Protein AF-0000000071463853 (afdb_homodimer)

Solvent-accessible surface area (backbone atoms only — not comparable to full-atom values): 12510 Å² total; per-residue (Å²): 136,81,75,76,77,74,75,68,78,66,77,76,64,76,62,76,65,89,54,76,36,68,74,88,58,54,56,85,47,41,75,80,41,57,72,52,32,52,34,19,71,77,36,45,71,58,45,46,24,49,43,26,44,75,71,73,40,56,54,60,32,48,75,40,93,30,24,50,49,16,52,53,36,22,50,30,36,56,60,34,32,72,82,46,65,60,57,53,49,48,40,48,72,77,35,43,45,35,39,51,28,33,52,42,50,47,51,62,72,70,106,134,81,74,75,76,75,75,69,80,68,77,78,66,77,62,76,65,89,51,77,36,68,75,89,56,53,55,86,47,40,77,81,40,57,71,52,33,50,34,19,72,78,35,44,71,59,45,44,24,50,42,26,44,76,72,71,41,57,55,61,34,47,75,39,94,32,24,51,50,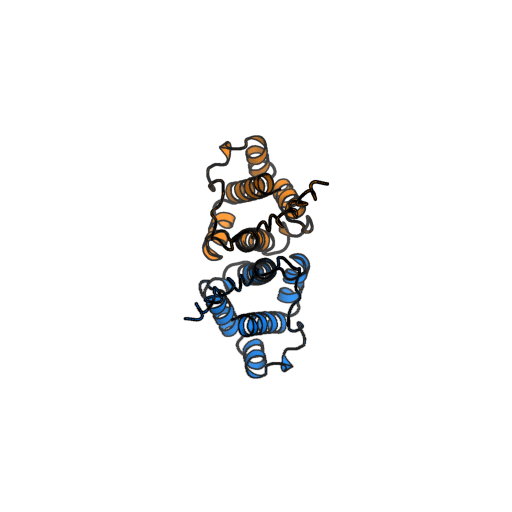17,50,53,35,21,50,30,35,56,60,33,33,69,83,48,65,59,56,53,47,48,39,48,72,77,35,43,43,34,40,50,28,34,50,42,50,48,51,62,73,71,105

Foldseek 3Di:
DPPPPPPPPPPPVVPLPLDADAQPDDLPVLVVDVVLLVCLVPPVLVLQLVLQVLLPHHSCQCVPVCSSLCSLVVVCVVSNYDDDSVVSVCSCVVPVSSSSSSSSVSSVVVD/DPPPPPPPPPPPPVPVPLDADAQPDDLPVLVVDVVLLVCLVPPVLVLQLVLQVLLPHHSCQCVPVCSSLCSLVVVCVVSNYDDDSVVSVCSCVVPVSSSSSSSSVSSVVVD

InterPro domains:
  IPR006461 PLAC8 motif-containing protein [PF04749] (23-106)
  IPR006461 PLAC8 motif-containing protein [PTHR15907] (19-110)
  IPR006461 PLAC8 motif-containing protein [TIGR01571] (22-108)

Structure (mmCIF, N/CA/C/O backbone):
data_AF-0000000071463853-model_v1
#
loop_
_entity.id
_entity.type
_entity.pdbx_description
1 polymer Cornifelin
#
loop_
_atom_site.group_PDB
_atom_site.id
_atom_site.type_symbol
_atom_site.label_atom_id
_atom_site.label_alt_id
_atom_site.label_comp_id
_atom_site.label_asym_id
_atom_site.label_entity_id
_atom_site.label_seq_id
_atom_site.pdbx_PDB_ins_code
_atom_site.Cartn_x
_atom_site.Cartn_y
_atom_site.Cartn_z
_atom_site.occupancy
_atom_site.B_iso_or_equiv
_atom_site.auth_seq_id
_atom_site.auth_comp_id
_atom_site.auth_asym_id
_atom_site.auth_atom_id
_atom_site.pdbx_PDB_model_num
ATOM 1 N N . MET A 1 1 ? 46.719 35.219 17.594 1 30.08 1 MET A N 1
ATOM 2 C CA . MET A 1 1 ? 45.969 34.031 18.047 1 30.08 1 MET A CA 1
ATOM 3 C C . MET A 1 1 ? 44.656 33.906 17.266 1 30.08 1 MET A C 1
ATOM 5 O O . MET A 1 1 ? 43.75 34.719 17.406 1 30.08 1 MET A O 1
ATOM 9 N N . SER A 1 2 ? 44.75 33.469 15.969 1 34.88 2 SER A N 1
ATOM 10 C CA . SER A 1 2 ? 43.781 33.312 14.883 1 34.88 2 SER A CA 1
ATOM 11 C C . SER A 1 2 ? 42.656 32.344 15.281 1 34.88 2 SER A C 1
ATOM 13 O O . SER A 1 2 ? 42.906 31.203 15.656 1 34.88 2 SER A O 1
ATOM 15 N N . TYR A 1 3 ? 41.625 32.812 15.992 1 36.19 3 TYR A N 1
ATOM 16 C CA . TYR A 1 3 ? 40.469 32.031 16.469 1 36.19 3 TYR A CA 1
ATOM 17 C C . TYR A 1 3 ? 39.844 31.25 15.336 1 36.19 3 TYR A C 1
ATOM 19 O O . TYR A 1 3 ? 39.438 31.828 14.312 1 36.19 3 TYR A O 1
ATOM 27 N N . PRO A 1 4 ? 40.344 30.016 15.023 1 38.56 4 PRO A N 1
ATOM 28 C CA . PRO A 1 4 ? 39.75 29.25 13.93 1 38.56 4 PRO A CA 1
ATOM 29 C C . PRO A 1 4 ? 38.219 29.156 14.008 1 38.56 4 PRO A C 1
ATOM 31 O O . PRO A 1 4 ? 37.656 29.031 15.094 1 38.56 4 PRO A O 1
ATOM 34 N N . VAL A 1 5 ? 37.531 30 13.25 1 40.12 5 VAL A N 1
ATOM 35 C CA . VAL A 1 5 ? 36.094 29.922 13.016 1 40.12 5 VAL A CA 1
ATOM 36 C C . VAL A 1 5 ? 35.688 28.469 12.773 1 40.12 5 VAL A C 1
ATOM 38 O O . VAL A 1 5 ? 36.219 27.812 11.875 1 40.12 5 VAL A O 1
ATOM 41 N N . THR A 1 6 ? 35.531 27.625 13.844 1 37.88 6 THR A N 1
ATOM 42 C CA . THR A 1 6 ? 35 26.281 13.789 1 37.88 6 THR A CA 1
ATOM 43 C C . THR A 1 6 ? 33.812 26.219 12.828 1 37.88 6 THR A C 1
ATOM 45 O O . THR A 1 6 ? 32.906 27.031 12.906 1 37.88 6 THR A O 1
ATOM 48 N N . SER A 1 7 ? 34.125 25.984 11.508 1 36.38 7 SER A N 1
ATOM 49 C CA . SER A 1 7 ? 33.125 25.672 10.484 1 36.38 7 SER A CA 1
ATOM 50 C C . SER A 1 7 ? 32.062 24.734 11.023 1 36.38 7 SER A C 1
ATOM 52 O O . SER A 1 7 ? 32.375 23.656 11.547 1 36.38 7 SER A O 1
ATOM 54 N N . GLN A 1 8 ? 31.109 25.266 11.812 1 33.44 8 GLN A N 1
ATOM 55 C CA . GLN A 1 8 ? 29.969 24.484 12.281 1 33.44 8 GLN A CA 1
ATOM 56 C C . GLN A 1 8 ? 29.5 23.516 11.211 1 33.44 8 GLN A C 1
ATOM 58 O O . GLN A 1 8 ? 29.375 23.875 10.039 1 33.44 8 GLN A O 1
ATOM 63 N N . PRO A 1 9 ? 29.859 22.172 11.367 1 38.16 9 PRO A N 1
ATOM 64 C CA . PRO A 1 9 ? 29.312 21.188 10.422 1 38.16 9 PRO A CA 1
ATOM 65 C C . PRO A 1 9 ? 27.906 21.516 9.977 1 38.16 9 PRO A C 1
ATOM 67 O O . PRO A 1 9 ? 27.078 21.938 10.781 1 38.16 9 PRO A O 1
ATOM 70 N N . GLN A 1 10 ? 27.719 22.219 8.852 1 34.28 10 GLN A N 1
ATOM 71 C CA . GLN A 1 10 ? 26.453 22.375 8.141 1 34.28 10 GLN A CA 1
ATOM 72 C C . GLN A 1 10 ? 25.562 21.141 8.297 1 34.28 10 GLN A C 1
ATOM 74 O O . GLN A 1 10 ? 26.031 20.016 8.109 1 34.28 10 GLN A O 1
ATOM 79 N N . CYS A 1 11 ? 24.672 21.219 9.289 1 34.22 11 CYS A N 1
ATOM 80 C CA . CYS A 1 11 ? 23.594 20.234 9.266 1 34.22 11 CYS A CA 1
ATOM 81 C C . CYS A 1 11 ? 23.312 19.766 7.84 1 34.22 11 CYS A C 1
ATOM 83 O O . CYS A 1 11 ? 22.797 20.531 7.027 1 34.22 11 CYS A O 1
ATOM 85 N N . ALA A 1 12 ? 24.266 19.219 7.133 1 34.78 12 ALA A N 1
ATOM 86 C CA . ALA A 1 12 ? 23.953 18.5 5.898 1 34.78 12 ALA A CA 1
ATOM 87 C C . ALA A 1 12 ? 22.578 17.828 5.977 1 34.78 12 ALA A C 1
ATOM 89 O O . ALA A 1 12 ? 22.438 16.766 6.586 1 34.78 12 ALA A O 1
ATOM 90 N N . SER A 1 13 ? 21.469 18.547 6.465 1 33.22 13 SER A N 1
ATOM 91 C CA . SER A 1 13 ? 20.062 18.156 6.461 1 33.22 13 SER A CA 1
ATOM 92 C C . SER A 1 13 ? 19.688 17.453 5.164 1 33.22 13 SER A C 1
ATOM 94 O O . SER A 1 13 ? 19.766 18.031 4.086 1 33.22 13 SER A O 1
ATOM 96 N N . THR A 1 14 ? 20.266 16.312 4.828 1 35.06 14 THR A N 1
ATOM 97 C CA . THR A 1 14 ? 19.609 15.594 3.744 1 35.06 14 THR A CA 1
ATOM 98 C C . THR A 1 14 ? 18.109 15.914 3.721 1 35.06 14 THR A C 1
ATOM 100 O O . THR A 1 14 ? 17.359 15.43 4.559 1 35.06 14 THR A O 1
ATOM 103 N N . CYS A 1 15 ? 17.75 17.078 3.795 1 33.53 15 CYS A N 1
ATOM 104 C CA . CYS A 1 15 ? 16.406 17.469 3.367 1 33.53 15 CYS A CA 1
ATOM 105 C C . CYS A 1 15 ? 15.914 16.578 2.232 1 33.53 15 CYS A C 1
ATOM 107 O O . CYS A 1 15 ? 16.406 16.672 1.107 1 33.53 15 CYS A O 1
ATOM 109 N N . TYR A 1 16 ? 15.773 15.195 2.449 1 37.5 16 TYR A N 1
ATOM 110 C CA . TYR A 1 16 ? 15.055 14.531 1.367 1 37.5 16 TYR A CA 1
ATOM 111 C C . TYR A 1 16 ? 14.062 15.484 0.709 1 37.5 16 TYR A C 1
ATOM 113 O O . TYR A 1 16 ? 13.156 15.992 1.367 1 37.5 16 TYR A O 1
ATOM 121 N N . GLN A 1 17 ? 14.406 16.531 0.079 1 39.84 17 GLN A N 1
ATOM 122 C CA . GLN A 1 17 ? 13.57 17.312 -0.837 1 39.84 17 GLN A CA 1
ATOM 123 C C . GLN A 1 17 ? 12.398 16.469 -1.353 1 39.84 17 GLN A C 1
ATOM 125 O O . GLN A 1 17 ? 12.562 15.289 -1.661 1 39.84 17 GLN A O 1
ATOM 130 N N . THR A 1 18 ? 11.109 16.672 -0.795 1 50.31 18 THR A N 1
ATOM 131 C CA . THR A 1 18 ? 9.82 16.125 -1.208 1 50.31 18 THR A CA 1
ATOM 132 C C . THR A 1 18 ? 9.758 15.984 -2.727 1 50.31 18 THR A C 1
ATOM 134 O O . THR A 1 18 ? 8.953 16.641 -3.385 1 50.31 18 THR A O 1
ATOM 137 N N . GLN A 1 19 ? 10.891 16.078 -3.459 1 61.41 19 GLN A N 1
ATOM 138 C CA . GLN A 1 19 ? 10.734 16.031 -4.91 1 61.41 19 GLN A CA 1
ATOM 139 C C . GLN A 1 19 ? 10.273 14.656 -5.371 1 61.41 19 GLN A C 1
ATOM 141 O O . GLN A 1 19 ? 10.641 13.641 -4.77 1 61.41 19 GLN A O 1
ATOM 146 N N . LEU A 1 20 ? 9.195 14.672 -6.16 1 77.88 20 LEU A N 1
ATOM 147 C CA . LEU A 1 20 ? 8.766 13.492 -6.891 1 77.88 20 LEU A CA 1
ATOM 148 C C . LEU A 1 20 ? 9.945 12.805 -7.574 1 77.88 20 LEU A C 1
ATOM 150 O O . LEU A 1 20 ? 10.82 13.477 -8.133 1 77.88 20 LEU A O 1
ATOM 154 N N . SER A 1 21 ? 10.203 11.602 -7.238 1 89.25 21 SER A N 1
ATOM 155 C CA . SER A 1 21 ? 11.25 10.789 -7.852 1 89.25 21 SER A CA 1
ATOM 156 C C . SER A 1 21 ? 10.656 9.68 -8.711 1 89.25 21 SER A C 1
ATOM 158 O O . SER A 1 21 ? 9.438 9.586 -8.859 1 89.25 21 SER A O 1
ATOM 160 N N . ASP A 1 22 ? 11.602 8.992 -9.5 1 91.19 22 ASP A N 1
ATOM 161 C CA . ASP A 1 22 ? 11.219 7.828 -10.297 1 91.19 22 ASP A CA 1
ATOM 162 C C . ASP A 1 22 ? 11.984 6.586 -9.844 1 91.19 22 ASP A C 1
ATOM 164 O O . ASP A 1 22 ? 12.945 6.684 -9.07 1 91.19 22 ASP A O 1
ATOM 168 N N . TRP A 1 23 ? 11.438 5.484 -10.281 1 92.56 23 TRP A N 1
ATOM 169 C CA . TRP A 1 23 ? 12.203 4.262 -10.062 1 92.56 23 TRP A CA 1
ATOM 170 C C . TRP A 1 23 ? 13.602 4.387 -10.664 1 92.56 23 TRP A C 1
ATOM 172 O O . TRP A 1 23 ? 13.773 4.934 -11.75 1 92.56 23 TRP A O 1
ATOM 182 N N . HIS A 1 24 ? 14.648 3.91 -10.031 1 89.62 24 HIS A N 1
ATOM 183 C CA . HIS A 1 24 ? 16 3.951 -10.555 1 89.62 24 HIS A CA 1
ATOM 184 C C . HIS A 1 24 ? 16.156 3.031 -11.766 1 89.62 24 HIS A C 1
ATOM 186 O O . HIS A 1 24 ? 16.922 3.326 -12.68 1 89.62 24 HIS A O 1
ATOM 192 N N . THR A 1 25 ? 15.469 1.949 -11.672 1 88.5 25 THR A N 1
ATOM 193 C CA . THR A 1 25 ? 15.477 1.002 -12.781 1 88.5 25 THR A CA 1
ATOM 194 C C . THR A 1 25 ? 14.047 0.681 -13.227 1 88.5 25 THR A C 1
ATOM 196 O O . THR A 1 25 ? 13.125 0.66 -12.406 1 88.5 25 THR A O 1
ATOM 199 N N . GLY A 1 26 ? 13.977 0.436 -14.5 1 88.88 26 GLY A N 1
ATOM 200 C CA . GLY A 1 26 ? 12.656 0.106 -15.023 1 88.88 26 GLY A CA 1
ATOM 201 C C . GLY A 1 26 ? 12.227 -1.313 -14.703 1 88.88 26 GLY A C 1
ATOM 202 O O . GLY A 1 26 ? 12.992 -2.084 -14.125 1 88.88 26 GLY A O 1
ATOM 203 N N . LEU A 1 27 ? 10.977 -1.64 -15.023 1 86.56 27 LEU A N 1
ATOM 204 C CA . LEU A 1 27 ? 10.398 -2.955 -14.773 1 86.56 27 LEU A CA 1
ATOM 205 C C . LEU A 1 27 ? 11.125 -4.031 -15.578 1 86.56 27 LEU A C 1
ATOM 207 O O . LEU A 1 27 ? 11.344 -5.141 -15.086 1 86.56 27 LEU A O 1
ATOM 211 N N . THR A 1 28 ? 11.57 -3.65 -16.828 1 84.75 28 THR A N 1
ATOM 212 C CA . THR A 1 28 ? 12.148 -4.652 -17.719 1 84.75 28 THR A CA 1
ATOM 213 C C . THR A 1 28 ? 13.672 -4.582 -17.688 1 84.75 28 THR A C 1
ATOM 215 O O . THR A 1 28 ? 14.336 -5.191 -18.531 1 84.75 28 THR A O 1
ATOM 218 N N . ASP A 1 29 ? 14.219 -3.854 -16.797 1 87.19 29 ASP A N 1
ATOM 219 C CA . ASP A 1 29 ? 15.664 -3.742 -16.688 1 87.19 29 ASP A CA 1
ATOM 220 C C . ASP A 1 29 ? 16.219 -4.801 -15.727 1 87.19 29 ASP A C 1
ATOM 222 O O . ASP A 1 29 ? 17.141 -4.523 -14.953 1 87.19 29 ASP A O 1
ATOM 226 N N . CYS A 1 30 ? 15.656 -5.977 -15.641 1 76.5 30 CYS A N 1
ATOM 227 C CA . CYS A 1 30 ? 16.031 -7.031 -14.711 1 76.5 30 CYS A CA 1
ATOM 228 C C . CYS A 1 30 ? 17.484 -7.441 -14.914 1 76.5 30 CYS A C 1
ATOM 230 O O . CYS A 1 30 ? 18.141 -7.922 -13.977 1 76.5 30 CYS A O 1
ATOM 232 N N . CYS A 1 31 ? 17.938 -7.176 -16.078 1 77.81 31 CYS A N 1
ATOM 233 C CA . CYS A 1 31 ? 19.297 -7.625 -16.406 1 77.81 31 CYS A CA 1
ATOM 234 C C . CYS A 1 31 ? 20.344 -6.68 -15.828 1 77.81 31 CYS A C 1
ATOM 236 O O . CYS A 1 31 ? 21.531 -6.957 -15.898 1 77.81 31 CYS A O 1
ATOM 238 N N . ASN A 1 32 ? 19.891 -5.602 -15.234 1 85 32 ASN A N 1
ATOM 239 C CA . ASN A 1 32 ? 20.828 -4.68 -14.609 1 85 32 ASN A CA 1
ATOM 240 C C . ASN A 1 32 ? 21.438 -5.273 -13.344 1 85 32 ASN A C 1
ATOM 242 O O . ASN A 1 32 ? 22.484 -4.805 -12.867 1 85 32 ASN A O 1
ATOM 246 N N . ASP A 1 33 ? 20.828 -6.297 -12.789 1 91.19 33 ASP A N 1
ATOM 247 C CA . ASP A 1 33 ? 21.297 -7.066 -11.641 1 91.19 33 ASP A CA 1
ATOM 248 C C . ASP A 1 33 ? 20.984 -8.555 -11.805 1 91.19 33 ASP A C 1
ATOM 250 O O . ASP A 1 33 ? 19.859 -8.992 -11.5 1 91.19 33 ASP A O 1
ATOM 254 N N . MET A 1 34 ? 21.953 -9.305 -12.148 1 91.31 34 MET A N 1
ATOM 255 C CA . MET A 1 34 ? 21.719 -10.688 -12.57 1 91.31 34 MET A CA 1
ATOM 256 C C . MET A 1 34 ? 21.328 -11.555 -11.375 1 91.31 34 MET A C 1
ATOM 258 O O . MET A 1 34 ? 20.375 -12.336 -11.461 1 91.31 34 MET A O 1
ATOM 262 N N . PRO A 1 35 ? 22 -11.469 -10.297 1 93.94 35 PRO A N 1
ATOM 263 C CA . PRO A 1 35 ? 21.594 -12.305 -9.164 1 93.94 35 PRO A CA 1
ATOM 264 C C . PRO A 1 35 ? 20.141 -12.062 -8.742 1 93.94 35 PRO A C 1
ATOM 266 O O . PRO A 1 35 ? 19.406 -13.016 -8.469 1 93.94 35 PRO A O 1
ATOM 269 N N . ILE A 1 36 ? 19.734 -10.773 -8.719 1 94.12 36 ILE A N 1
ATOM 270 C CA . ILE A 1 36 ? 18.359 -10.445 -8.336 1 94.12 36 ILE A CA 1
ATOM 271 C C . ILE A 1 36 ? 17.391 -10.992 -9.383 1 94.12 36 ILE A C 1
ATOM 273 O O . ILE A 1 36 ? 16.328 -11.492 -9.039 1 94.12 36 ILE A O 1
ATOM 277 N N . CYS A 1 37 ? 17.781 -10.852 -10.625 1 92.94 37 CYS A N 1
ATOM 278 C CA . CYS A 1 37 ? 16.922 -11.336 -11.703 1 92.94 37 CYS A CA 1
ATOM 279 C C . CYS A 1 37 ? 16.719 -12.844 -11.602 1 92.94 37 CYS A C 1
ATOM 281 O O . CYS A 1 37 ? 15.602 -13.336 -11.789 1 92.94 37 CYS A O 1
ATOM 283 N N . LEU A 1 38 ? 17.766 -13.562 -11.367 1 93.25 38 LEU A N 1
ATOM 284 C CA . LEU A 1 38 ? 17.672 -15.016 -11.227 1 93.25 38 LEU A CA 1
ATOM 285 C C . LEU A 1 38 ? 16.812 -15.391 -10.031 1 93.25 38 LEU A C 1
ATOM 287 O O . LEU A 1 38 ? 16 -16.312 -10.117 1 93.25 38 LEU A O 1
ATOM 291 N N . CYS A 1 39 ? 16.969 -14.656 -8.992 1 93.94 39 CYS A N 1
ATOM 292 C CA . CYS A 1 39 ? 16.172 -14.922 -7.812 1 93.94 39 CYS A CA 1
ATOM 293 C C . CYS A 1 39 ? 14.695 -14.625 -8.078 1 93.94 39 CYS A C 1
ATOM 295 O O . CYS A 1 39 ? 13.812 -15.375 -7.656 1 93.94 39 CYS A O 1
ATOM 297 N N . GLY A 1 40 ? 14.469 -13.547 -8.734 1 93.56 40 GLY A N 1
ATOM 298 C CA . GLY A 1 40 ? 13.102 -13.164 -9.047 1 93.56 40 GLY A CA 1
ATOM 299 C C . GLY A 1 40 ? 12.406 -14.156 -9.969 1 93.56 40 GLY A C 1
ATOM 300 O O . GLY A 1 40 ? 11.203 -14.383 -9.836 1 93.56 40 GLY A O 1
ATOM 301 N N . THR A 1 41 ? 13.141 -14.82 -10.852 1 92.94 41 THR A N 1
ATOM 302 C CA . THR A 1 41 ? 12.555 -15.727 -11.828 1 92.94 41 THR A CA 1
ATOM 303 C C . THR A 1 41 ? 12.406 -17.125 -11.234 1 92.94 41 THR A C 1
ATOM 305 O O . THR A 1 41 ? 11.383 -17.781 -11.43 1 92.94 41 THR A O 1
ATOM 308 N N . PHE A 1 42 ? 13.32 -17.609 -10.445 1 95.12 42 PHE A N 1
ATOM 309 C CA . PHE A 1 42 ? 13.336 -19 -10.016 1 95.12 42 PHE A CA 1
ATOM 310 C C . PHE A 1 42 ? 12.883 -19.125 -8.57 1 95.12 42 PHE A C 1
ATOM 312 O O . PHE A 1 42 ? 12.469 -20.203 -8.141 1 95.12 42 PHE A O 1
ATOM 319 N N . ALA A 1 43 ? 13 -18.047 -7.785 1 96.12 43 ALA A N 1
ATOM 320 C CA . ALA A 1 43 ? 12.625 -18.078 -6.375 1 96.12 43 ALA A CA 1
ATOM 321 C C . ALA A 1 43 ? 11.891 -16.797 -5.973 1 96.12 43 ALA A C 1
ATOM 323 O O . ALA A 1 43 ? 12.281 -16.125 -5.023 1 96.12 43 ALA A O 1
ATOM 324 N N . PRO A 1 44 ? 10.805 -16.562 -6.605 1 94.69 44 PRO A N 1
ATOM 325 C CA . PRO A 1 44 ? 10.086 -15.32 -6.316 1 94.69 44 PRO A CA 1
ATOM 326 C C . PRO A 1 44 ? 9.578 -15.25 -4.879 1 94.69 44 PRO A C 1
ATOM 328 O O . PRO A 1 44 ? 9.469 -14.164 -4.312 1 94.69 44 PRO A O 1
ATOM 331 N N . LEU A 1 45 ? 9.305 -16.375 -4.266 1 95.12 45 LEU A N 1
ATOM 332 C CA . LEU A 1 45 ? 8.836 -16.406 -2.887 1 95.12 45 LEU A CA 1
ATOM 333 C C . LEU A 1 45 ? 9.922 -15.938 -1.931 1 95.12 45 LEU A C 1
ATOM 335 O O . LEU A 1 45 ? 9.656 -15.188 -0.987 1 95.12 45 LEU A O 1
ATOM 339 N N . CYS A 1 46 ? 11.07 -16.297 -2.215 1 95.94 46 CYS A N 1
ATOM 340 C CA . CYS A 1 46 ? 12.203 -15.883 -1.397 1 95.94 46 CYS A CA 1
ATOM 341 C C . CYS A 1 46 ? 12.523 -14.406 -1.611 1 95.94 46 CYS A C 1
ATOM 343 O O . CYS A 1 46 ? 12.812 -13.68 -0.656 1 95.94 46 CYS A O 1
ATOM 345 N N . LEU A 1 47 ? 12.469 -13.984 -2.777 1 96.5 47 LEU A N 1
ATOM 346 C CA . LEU A 1 47 ? 12.758 -12.586 -3.07 1 96.5 47 LEU A CA 1
ATOM 347 C C . LEU A 1 47 ? 11.734 -11.672 -2.402 1 96.5 47 LEU A C 1
ATOM 349 O O . LEU A 1 47 ? 12.102 -10.617 -1.865 1 96.5 47 LEU A O 1
ATOM 353 N N . ALA A 1 48 ? 10.539 -12.117 -2.422 1 97.25 48 ALA A N 1
ATOM 354 C CA . ALA A 1 48 ? 9.484 -11.328 -1.784 1 97.25 48 ALA A CA 1
ATOM 355 C C . ALA A 1 48 ? 9.75 -11.172 -0.289 1 97.25 48 ALA A C 1
ATOM 357 O O . ALA A 1 48 ? 9.539 -10.094 0.274 1 97.25 48 ALA A O 1
ATOM 358 N N . CYS A 1 49 ? 10.18 -12.195 0.316 1 96.56 49 CYS A N 1
ATOM 359 C CA . CYS A 1 49 ? 10.523 -12.125 1.732 1 96.56 49 CYS A CA 1
ATOM 360 C C . CYS A 1 49 ? 11.695 -11.188 1.969 1 96.56 49 CYS A C 1
ATOM 362 O O . CYS A 1 49 ? 11.688 -10.406 2.926 1 96.56 49 CYS A O 1
ATOM 364 N N . ARG A 1 50 ? 12.641 -11.281 1.193 1 96.31 50 ARG A N 1
ATOM 365 C CA . ARG A 1 50 ? 13.805 -10.406 1.31 1 96.31 50 ARG A CA 1
ATOM 366 C C . ARG A 1 50 ? 13.406 -8.945 1.125 1 96.31 50 ARG A C 1
ATOM 368 O O . ARG A 1 50 ? 13.898 -8.07 1.842 1 96.31 50 ARG A O 1
ATOM 375 N N . ILE A 1 51 ? 12.578 -8.656 0.211 1 96.88 51 ILE A N 1
ATOM 376 C CA . ILE A 1 51 ? 12.094 -7.301 -0.038 1 96.88 51 ILE A CA 1
ATOM 377 C C . ILE A 1 51 ? 11.406 -6.762 1.211 1 96.88 51 ILE A C 1
ATOM 379 O O . ILE A 1 51 ? 11.648 -5.625 1.623 1 96.88 51 ILE A O 1
ATOM 383 N N . SER A 1 52 ? 10.555 -7.613 1.771 1 96.81 52 SER A N 1
ATOM 384 C CA . SER A 1 52 ? 9.828 -7.203 2.967 1 96.81 52 SER A CA 1
ATOM 385 C C . SER A 1 52 ? 10.781 -6.922 4.125 1 96.81 52 SER A C 1
ATOM 387 O O . SER A 1 52 ? 10.602 -5.949 4.859 1 96.81 52 SER A O 1
ATOM 389 N N . ASP A 1 53 ? 11.75 -7.785 4.207 1 96.38 53 ASP A N 1
ATOM 390 C CA . ASP A 1 53 ? 12.734 -7.613 5.266 1 96.38 53 ASP A CA 1
ATOM 391 C C . ASP A 1 53 ? 13.539 -6.328 5.066 1 96.38 53 ASP A C 1
ATOM 393 O O . ASP A 1 53 ? 13.734 -5.559 6.008 1 96.38 53 ASP A O 1
ATOM 397 N N . ASP A 1 54 ? 14.023 -6.09 3.91 1 95.88 54 ASP A N 1
ATOM 398 C CA . ASP A 1 54 ? 14.781 -4.883 3.594 1 95.88 54 ASP A CA 1
ATOM 399 C C . ASP A 1 54 ? 13.922 -3.633 3.758 1 95.88 54 ASP A C 1
ATOM 401 O O . ASP A 1 54 ? 14.438 -2.559 4.078 1 95.88 54 ASP A O 1
ATOM 405 N N . PHE A 1 55 ? 12.633 -3.76 3.545 1 95.38 55 PHE A N 1
ATOM 406 C CA . PHE A 1 55 ? 11.711 -2.637 3.662 1 95.38 55 PHE A CA 1
ATOM 407 C C . PHE A 1 55 ? 11.391 -2.344 5.125 1 95.38 55 PHE A C 1
ATOM 409 O O . PHE A 1 55 ? 10.891 -1.267 5.453 1 95.38 55 PHE A O 1
ATOM 416 N N . GLY A 1 56 ? 11.734 -3.248 5.984 1 94.56 56 GLY A N 1
ATOM 417 C CA . GLY A 1 56 ? 11.492 -3.055 7.402 1 94.56 56 GLY A CA 1
ATOM 418 C C . GLY A 1 56 ? 10.195 -3.682 7.879 1 94.56 56 GLY A C 1
ATOM 419 O O . GLY A 1 56 ? 9.633 -3.266 8.898 1 94.56 56 GLY A O 1
ATOM 420 N N . GLU A 1 57 ? 9.672 -4.609 7.133 1 95.62 57 GLU A N 1
ATOM 421 C CA . GLU A 1 57 ? 8.438 -5.324 7.469 1 95.62 57 GLU A CA 1
ATOM 422 C C . GLU A 1 57 ? 8.719 -6.797 7.746 1 95.62 57 GLU A C 1
ATOM 424 O O . GLU A 1 57 ? 9.844 -7.27 7.566 1 95.62 57 GLU A O 1
ATOM 429 N N . CYS A 1 58 ? 7.688 -7.406 8.227 1 93.12 58 CYS A N 1
ATOM 430 C CA . CYS A 1 58 ? 7.812 -8.836 8.477 1 93.12 58 CYS A CA 1
ATOM 431 C C . CYS A 1 58 ? 7.883 -9.617 7.164 1 93.12 58 CYS A C 1
ATOM 433 O O . CYS A 1 58 ? 7.246 -9.242 6.18 1 93.12 58 CYS A O 1
ATOM 435 N N . CYS A 1 59 ? 8.586 -10.758 7.145 1 93.12 59 CYS A N 1
ATOM 436 C CA . CYS A 1 59 ? 8.781 -11.578 5.953 1 93.12 59 CYS A CA 1
ATOM 437 C C . CYS A 1 59 ? 7.477 -12.219 5.512 1 93.12 59 CYS A C 1
ATOM 439 O O . CYS A 1 59 ? 7.359 -12.68 4.375 1 93.12 59 CYS A O 1
ATOM 441 N N . CYS A 1 60 ? 6.523 -12.195 6.344 1 93.62 60 CYS A N 1
ATOM 442 C CA . CYS A 1 60 ? 5.238 -12.805 6.031 1 93.62 60 CYS A CA 1
ATOM 443 C C . CYS A 1 60 ? 4.305 -11.812 5.355 1 93.62 60 CYS A C 1
ATOM 445 O O . CYS A 1 60 ? 3.281 -12.195 4.789 1 93.62 60 CYS A O 1
ATOM 447 N N . ALA A 1 61 ? 4.715 -10.555 5.348 1 95.5 61 ALA A N 1
ATOM 448 C CA . ALA A 1 61 ? 3.85 -9.477 4.875 1 95.5 61 ALA A CA 1
ATOM 449 C C . ALA A 1 61 ? 3.441 -9.695 3.424 1 95.5 61 ALA A C 1
ATOM 451 O O . ALA A 1 61 ? 2.271 -9.523 3.068 1 95.5 61 ALA A O 1
ATOM 452 N N . PRO A 1 62 ? 4.348 -10.219 2.594 1 95.81 62 PRO A N 1
ATOM 453 C CA . PRO A 1 62 ? 3.98 -10.367 1.185 1 95.81 62 PRO A CA 1
ATOM 454 C C . PRO A 1 62 ? 2.99 -11.5 0.949 1 95.81 62 PRO A C 1
ATOM 456 O O . PRO A 1 62 ? 2.359 -11.57 -0.109 1 95.81 62 PRO A O 1
ATOM 459 N N . TYR A 1 63 ? 2.814 -12.312 1.873 1 95.38 63 TYR A N 1
ATOM 460 C CA . TYR A 1 63 ? 1.975 -13.484 1.662 1 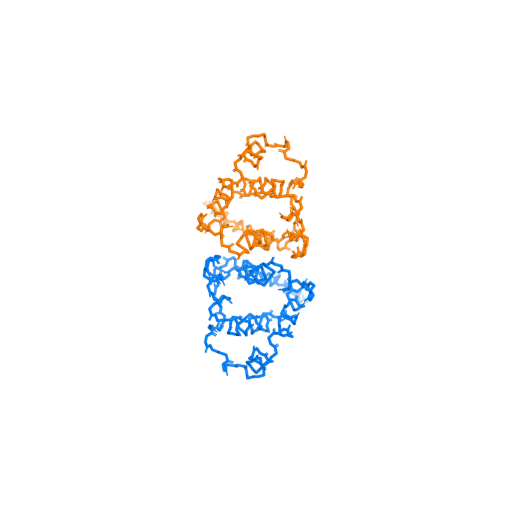95.38 63 TYR A CA 1
ATOM 461 C C . TYR A 1 63 ? 0.575 -13.258 2.221 1 95.38 63 TYR A C 1
ATOM 463 O O . TYR A 1 63 ? -0.309 -14.102 2.055 1 95.38 63 TYR A O 1
ATOM 471 N N . LEU A 1 64 ? 0.359 -12.125 2.842 1 94.12 64 LEU A N 1
ATOM 472 C CA . LEU A 1 64 ? -1.003 -11.719 3.174 1 94.12 64 LEU A CA 1
ATOM 473 C C . LEU A 1 64 ? -1.754 -11.266 1.926 1 94.12 64 LEU A C 1
ATOM 475 O O . LEU A 1 64 ? -1.161 -10.68 1.017 1 94.12 64 LEU A O 1
ATOM 479 N N . PRO A 1 65 ? -3.096 -11.594 1.906 1 92.88 65 PRO A N 1
ATOM 480 C CA . PRO A 1 65 ? -3.852 -11.062 0.77 1 92.88 65 PRO A CA 1
ATOM 481 C C . PRO A 1 65 ? -3.664 -9.562 0.583 1 92.88 65 PRO A C 1
ATOM 483 O O . PRO A 1 65 ? -3.963 -8.781 1.49 1 92.88 65 PRO A O 1
ATOM 486 N N . GLY A 1 66 ? -3.074 -9.148 -0.531 1 92.81 66 GLY A N 1
ATOM 487 C CA . GLY A 1 66 ? -2.816 -7.746 -0.802 1 92.81 66 GLY A CA 1
ATOM 488 C C . GLY A 1 66 ? -1.497 -7.262 -0.231 1 92.81 66 GLY A C 1
ATOM 489 O O . GLY A 1 66 ? -1.164 -6.082 -0.342 1 92.81 66 GLY A O 1
ATOM 490 N N . GLY A 1 67 ? -0.766 -8.117 0.413 1 94.81 67 GLY A N 1
ATOM 491 C CA . GLY A 1 67 ? 0.474 -7.734 1.069 1 94.81 67 GLY A CA 1
ATOM 492 C C . GLY A 1 67 ? 1.542 -7.266 0.1 1 94.81 67 GLY A C 1
ATOM 493 O O . GLY A 1 67 ? 2.211 -6.258 0.345 1 94.81 67 GLY A O 1
ATOM 494 N N . LEU A 1 68 ? 1.661 -8 -0.999 1 94.81 68 LEU A N 1
ATOM 495 C CA . LEU A 1 68 ? 2.664 -7.621 -1.987 1 94.81 68 LEU A CA 1
ATOM 496 C C . LEU A 1 68 ? 2.318 -6.277 -2.625 1 94.81 68 LEU A C 1
ATOM 498 O O . LEU A 1 68 ? 3.197 -5.438 -2.828 1 94.81 68 LEU A O 1
ATOM 502 N N . HIS A 1 69 ? 1.083 -6.016 -2.875 1 95.81 69 HIS A N 1
ATOM 503 C CA . HIS A 1 69 ? 0.626 -4.742 -3.416 1 95.81 69 HIS A CA 1
ATOM 504 C C . HIS A 1 69 ? 0.882 -3.604 -2.436 1 95.81 69 HIS A C 1
ATOM 506 O O . HIS A 1 69 ? 1.284 -2.51 -2.838 1 95.81 69 HIS A O 1
ATOM 512 N N . SER A 1 70 ? 0.635 -3.893 -1.163 1 95.69 70 SER A N 1
ATOM 513 C CA . SER A 1 70 ? 0.864 -2.893 -0.124 1 95.69 70 SER A CA 1
ATOM 514 C C . SER A 1 70 ? 2.338 -2.51 -0.041 1 95.69 70 SER A C 1
ATOM 516 O O . SER A 1 70 ? 2.67 -1.341 0.162 1 95.69 70 SER A O 1
ATOM 518 N N . LEU A 1 71 ? 3.17 -3.52 -0.211 1 96.06 71 LEU A N 1
ATOM 519 C CA . LEU A 1 71 ? 4.605 -3.26 -0.142 1 96.06 71 LEU A CA 1
ATOM 520 C C . LEU A 1 71 ? 5.055 -2.375 -1.301 1 96.06 71 LEU A C 1
ATOM 522 O O . LEU A 1 71 ? 5.836 -1.443 -1.108 1 96.06 71 LEU A O 1
ATOM 526 N N . ARG A 1 72 ? 4.535 -2.605 -2.475 1 96.75 72 ARG A N 1
ATOM 527 C CA . ARG A 1 72 ? 4.93 -1.818 -3.641 1 96.75 72 ARG A CA 1
ATOM 528 C C . ARG A 1 72 ? 4.43 -0.383 -3.525 1 96.75 72 ARG A C 1
ATOM 530 O O . ARG A 1 72 ? 5.172 0.563 -3.797 1 96.75 72 ARG A O 1
ATOM 537 N N . THR A 1 73 ? 3.217 -0.271 -3.176 1 96.25 73 THR A N 1
ATOM 538 C CA . THR A 1 73 ? 2.672 1.071 -3.004 1 96.25 73 THR A CA 1
ATOM 539 C C . THR A 1 73 ? 3.367 1.794 -1.854 1 96.25 73 THR A C 1
ATOM 541 O O . THR A 1 73 ? 3.625 2.996 -1.936 1 96.25 73 THR A O 1
ATOM 544 N N . GLY A 1 74 ? 3.635 0.978 -0.782 1 95.06 74 GLY A N 1
ATOM 545 C CA . GLY A 1 74 ? 4.367 1.56 0.333 1 95.06 74 GLY A CA 1
ATOM 546 C C . GLY A 1 74 ? 5.719 2.113 -0.065 1 95.06 74 GLY A C 1
ATOM 547 O O . GLY A 1 74 ? 6.102 3.203 0.366 1 95.06 74 GLY A O 1
ATOM 548 N N . MET A 1 75 ? 6.391 1.445 -0.863 1 94.75 75 MET A N 1
ATOM 549 C CA . MET A 1 75 ? 7.699 1.882 -1.338 1 94.75 75 MET A CA 1
ATOM 550 C C . MET A 1 75 ? 7.578 3.139 -2.191 1 94.75 75 MET A C 1
ATOM 552 O O . MET A 1 75 ? 8.383 4.062 -2.064 1 94.75 75 MET A O 1
ATOM 556 N N . ARG A 1 76 ? 6.594 3.094 -3.039 1 93.94 76 ARG A N 1
ATOM 557 C CA . ARG A 1 76 ? 6.371 4.234 -3.92 1 93.94 76 ARG A CA 1
ATOM 558 C C . ARG A 1 76 ? 6.086 5.5 -3.117 1 93.94 76 ARG A C 1
ATOM 560 O O . ARG A 1 76 ? 6.605 6.574 -3.434 1 93.94 76 ARG A O 1
ATOM 567 N N . GLU A 1 77 ? 5.355 5.426 -2.107 1 93.31 77 GLU A N 1
ATOM 568 C CA . GLU A 1 77 ? 4.984 6.586 -1.3 1 93.31 77 GLU A CA 1
ATOM 569 C C . GLU A 1 77 ? 6.121 6.988 -0.362 1 93.31 77 GLU A C 1
ATOM 571 O O . GLU A 1 77 ? 6.352 8.18 -0.137 1 93.31 77 GLU A O 1
ATOM 576 N N . ARG A 1 78 ? 6.797 5.969 0.169 1 92.06 78 ARG A N 1
ATOM 577 C CA . ARG A 1 78 ? 7.902 6.266 1.076 1 92.06 78 ARG A CA 1
ATOM 578 C C . ARG A 1 78 ? 8.984 7.078 0.372 1 92.06 78 ARG A C 1
ATOM 580 O O . ARG A 1 78 ? 9.547 8.008 0.955 1 92.06 78 ARG A O 1
ATOM 587 N N . TYR A 1 79 ? 9.211 6.746 -0.849 1 92.19 79 TYR A N 1
ATOM 588 C CA . TYR A 1 79 ? 10.305 7.379 -1.578 1 92.19 79 TYR A CA 1
ATOM 589 C C . TYR A 1 79 ? 9.781 8.414 -2.562 1 92.19 79 TYR A C 1
ATOM 591 O O . TYR A 1 79 ? 10.531 8.938 -3.389 1 92.19 79 TYR A O 1
ATOM 599 N N . ARG A 1 80 ? 8.438 8.617 -2.557 1 91.31 80 ARG A N 1
ATOM 600 C CA . ARG A 1 80 ? 7.754 9.609 -3.377 1 91.31 80 ARG A CA 1
ATOM 601 C C . ARG A 1 80 ? 7.977 9.344 -4.859 1 91.31 80 ARG A C 1
ATOM 603 O O . ARG A 1 80 ? 8.32 10.258 -5.617 1 91.31 80 ARG A O 1
ATOM 610 N N . ILE A 1 81 ? 7.906 8.164 -5.164 1 92.06 81 ILE A N 1
ATOM 611 C CA . ILE A 1 81 ? 8.008 7.758 -6.559 1 92.06 81 ILE A CA 1
ATOM 612 C C . ILE A 1 81 ? 6.684 8.023 -7.273 1 92.06 81 ILE A C 1
ATOM 614 O O . ILE A 1 81 ? 5.613 7.758 -6.723 1 92.06 81 ILE A O 1
ATOM 618 N N . GLN A 1 82 ? 6.828 8.523 -8.461 1 91.88 82 GLN A N 1
ATOM 619 C CA . GLN A 1 82 ? 5.617 8.82 -9.219 1 91.88 82 GLN A CA 1
ATOM 620 C C . GLN A 1 82 ? 4.914 7.535 -9.648 1 91.88 82 GLN A C 1
ATOM 622 O O . GLN A 1 82 ? 5.566 6.531 -9.945 1 91.88 82 GLN A O 1
ATOM 627 N N . GLY A 1 83 ? 3.594 7.633 -9.664 1 91.06 83 GLY A N 1
ATOM 628 C CA . GLY A 1 83 ? 2.793 6.488 -10.062 1 91.06 83 GLY A CA 1
ATOM 629 C C . GLY A 1 83 ? 1.422 6.461 -9.414 1 91.06 83 GLY A C 1
ATOM 630 O O . GLY A 1 83 ? 0.997 7.445 -8.812 1 91.06 83 GLY A O 1
ATOM 631 N N . SER A 1 84 ? 0.712 5.309 -9.672 1 93.88 84 SER A N 1
ATOM 632 C CA . SER A 1 84 ? -0.62 5.109 -9.109 1 93.88 84 SER A CA 1
ATOM 633 C C . SER A 1 84 ? -0.802 3.682 -8.609 1 93.88 84 SER A C 1
ATOM 635 O O . SER A 1 84 ? -0.033 2.789 -8.969 1 93.88 84 SER A O 1
ATOM 637 N N . VAL A 1 85 ? -1.77 3.59 -7.734 1 95 85 VAL A N 1
ATOM 638 C CA . VAL A 1 85 ? -2.08 2.268 -7.199 1 95 85 VAL A CA 1
ATOM 639 C C . VAL A 1 85 ? -2.455 1.324 -8.344 1 95 85 VAL A C 1
ATOM 641 O O . VAL A 1 85 ? -2.094 0.145 -8.328 1 95 85 VAL A O 1
ATOM 644 N N . GLY A 1 86 ? -3.17 1.853 -9.312 1 93.44 86 GLY A N 1
ATOM 645 C CA . GLY A 1 86 ? -3.527 1.045 -10.469 1 93.44 86 GLY A CA 1
ATOM 646 C C . GLY A 1 86 ? -2.322 0.518 -11.219 1 93.44 86 GLY A C 1
ATOM 647 O O . GLY A 1 86 ? -2.295 -0.648 -11.625 1 93.44 86 GLY A O 1
ATOM 648 N N . HIS A 1 87 ? -1.345 1.39 -11.438 1 94.12 87 HIS A N 1
ATOM 649 C CA . HIS A 1 87 ? -0.117 0.989 -12.117 1 94.12 87 HIS A CA 1
ATOM 650 C C . HIS A 1 87 ? 0.654 -0.042 -11.297 1 94.12 87 HIS A C 1
ATOM 652 O O . HIS A 1 87 ? 1.199 -0.999 -11.852 1 94.12 87 HIS A O 1
ATOM 658 N N . ASP A 1 88 ? 0.726 0.215 -10.023 1 95.44 88 ASP A N 1
ATOM 659 C CA . ASP A 1 88 ? 1.358 -0.765 -9.141 1 95.44 88 ASP A CA 1
ATOM 660 C C . ASP A 1 88 ? 0.668 -2.123 -9.25 1 95.44 88 ASP A C 1
ATOM 662 O O . ASP A 1 88 ? 1.333 -3.158 -9.344 1 95.44 88 ASP A O 1
ATOM 666 N N . TRP A 1 89 ? -0.639 -2.07 -9.242 1 94.88 89 TRP A N 1
ATOM 667 C CA . TRP A 1 89 ? -1.429 -3.293 -9.336 1 94.88 89 TRP A CA 1
ATOM 668 C C . TRP A 1 89 ? -1.181 -4.008 -10.656 1 94.88 89 TRP A C 1
ATOM 670 O O . TRP A 1 89 ? -1.012 -5.23 -10.688 1 94.88 89 TRP A O 1
ATOM 680 N N . ALA A 1 90 ? -1.15 -3.279 -11.711 1 94.19 90 ALA A N 1
ATOM 681 C CA . ALA A 1 90 ? -0.929 -3.859 -13.031 1 94.19 90 ALA A CA 1
ATOM 682 C C . ALA A 1 90 ? 0.462 -4.48 -13.133 1 94.19 90 ALA A C 1
ATOM 684 O O . ALA A 1 90 ? 0.624 -5.57 -13.688 1 94.19 90 ALA A O 1
ATOM 685 N N . SER A 1 91 ? 1.517 -3.771 -12.633 1 94.19 91 SER A N 1
ATOM 686 C CA . SER A 1 91 ? 2.887 -4.27 -12.672 1 94.19 91 SER A CA 1
ATOM 687 C C . SER A 1 91 ? 3.016 -5.598 -11.93 1 94.19 91 SER A C 1
ATOM 689 O O . SER A 1 91 ? 3.66 -6.527 -12.422 1 94.19 91 SER A O 1
ATOM 691 N N . LEU A 1 92 ? 2.336 -5.715 -10.797 1 95.06 92 LEU A N 1
ATOM 692 C CA . LEU A 1 92 ? 2.438 -6.91 -9.969 1 95.06 92 LEU A CA 1
ATOM 693 C C . LEU A 1 92 ? 1.609 -8.047 -10.555 1 95.06 92 LEU A C 1
ATOM 695 O O . LEU A 1 92 ? 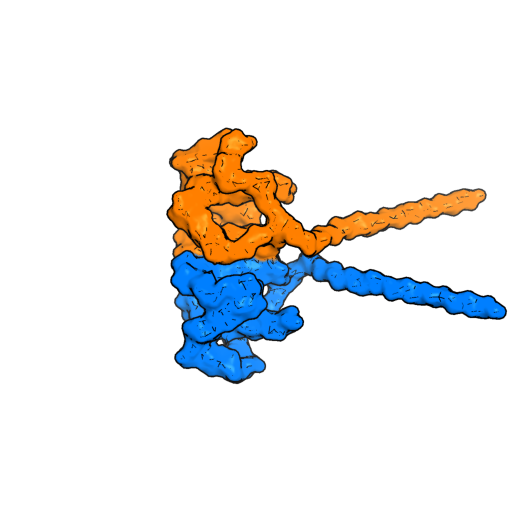1.957 -9.219 -10.398 1 95.06 92 LEU A O 1
ATOM 699 N N . THR A 1 93 ? 0.5 -7.762 -11.234 1 92.94 93 THR A N 1
ATOM 700 C CA . THR A 1 93 ? -0.407 -8.781 -11.758 1 92.94 93 THR A CA 1
ATOM 701 C C . THR A 1 93 ? 0.109 -9.336 -13.078 1 92.94 93 THR A C 1
ATOM 703 O O . THR A 1 93 ? 0.031 -10.547 -13.32 1 92.94 93 THR A O 1
ATOM 706 N N . PHE A 1 94 ? 0.672 -8.516 -13.914 1 92.62 94 PHE A N 1
ATOM 707 C CA . PHE A 1 94 ? 1.016 -8.938 -15.258 1 92.62 94 PHE A CA 1
ATOM 708 C C . PHE A 1 94 ? 2.494 -9.305 -15.352 1 92.62 94 PHE A C 1
ATOM 710 O O . PHE A 1 94 ? 2.908 -10 -16.281 1 92.62 94 PHE A O 1
ATOM 717 N N . CYS A 1 95 ? 3.322 -8.781 -14.461 1 91.88 95 CYS A N 1
ATOM 718 C CA . CYS A 1 95 ? 4.746 -9.086 -14.469 1 91.88 95 CYS A CA 1
ATOM 719 C C . CYS A 1 95 ? 5.297 -9.172 -13.055 1 91.88 95 CYS A C 1
ATOM 721 O O . CYS A 1 95 ? 6.207 -8.422 -12.695 1 91.88 95 CYS A O 1
ATOM 723 N N . LEU A 1 96 ? 4.973 -10.203 -12.406 1 93.06 96 LEU A N 1
ATOM 724 C CA . LEU A 1 96 ? 5.285 -10.359 -10.992 1 93.06 96 LEU A CA 1
ATOM 725 C C . LEU A 1 96 ? 6.793 -10.492 -10.781 1 93.06 96 LEU A C 1
ATOM 727 O O . LEU A 1 96 ? 7.375 -9.766 -9.969 1 93.06 96 LEU A O 1
ATOM 731 N N . PRO A 1 97 ? 7.465 -11.32 -11.625 1 92.75 97 PRO A N 1
ATOM 732 C CA . PRO A 1 97 ? 8.906 -11.43 -11.375 1 92.75 97 PRO A CA 1
ATOM 733 C C . PRO A 1 97 ? 9.656 -10.141 -11.68 1 92.75 97 PRO A C 1
ATOM 735 O O . PRO A 1 97 ? 10.602 -9.789 -10.961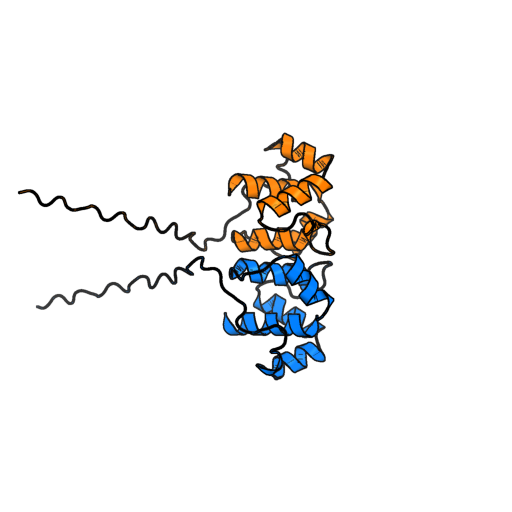 1 92.75 97 PRO A O 1
ATOM 738 N N . CYS A 1 98 ? 9.203 -9.422 -12.625 1 93.19 98 CYS A N 1
ATOM 739 C CA . CYS A 1 98 ? 9.844 -8.164 -12.969 1 93.19 98 CYS A CA 1
ATOM 740 C C . CYS A 1 98 ? 9.602 -7.113 -11.891 1 93.19 98 CYS A C 1
ATOM 742 O O . CYS A 1 98 ? 10.508 -6.355 -11.539 1 93.19 98 CYS A O 1
ATOM 744 N N . ALA A 1 99 ? 8.398 -7.07 -11.484 1 95.12 99 ALA A N 1
ATOM 745 C CA . ALA A 1 99 ? 8.055 -6.105 -10.445 1 95.12 99 ALA A CA 1
ATOM 746 C C . ALA A 1 99 ? 8.828 -6.391 -9.156 1 95.12 99 ALA A C 1
ATOM 748 O O . ALA A 1 99 ? 9.312 -5.465 -8.5 1 95.12 99 ALA A O 1
ATOM 749 N N . LEU A 1 100 ? 8.961 -7.633 -8.828 1 95.75 100 LEU A N 1
ATOM 750 C CA . LEU A 1 100 ? 9.711 -8.008 -7.637 1 95.75 100 LEU A CA 1
ATOM 751 C C . LEU A 1 100 ? 11.172 -7.602 -7.766 1 95.75 100 LEU A C 1
ATOM 753 O O . LEU A 1 100 ? 11.758 -7.066 -6.82 1 95.75 100 LEU A O 1
ATOM 757 N N . CYS A 1 101 ? 11.734 -7.836 -8.898 1 94.81 101 CYS A N 1
ATOM 758 C CA . CYS A 1 101 ? 13.133 -7.477 -9.109 1 94.81 101 CYS A CA 1
ATOM 759 C C . CYS A 1 101 ? 13.328 -5.969 -9.031 1 94.81 101 CYS A C 1
ATOM 761 O O . CYS A 1 101 ? 14.32 -5.492 -8.492 1 94.81 101 CYS A O 1
ATOM 763 N N . GLN A 1 102 ? 12.43 -5.242 -9.633 1 94.88 102 GLN A N 1
ATOM 764 C CA . GLN A 1 102 ? 12.492 -3.787 -9.57 1 94.88 102 GLN A CA 1
ATOM 765 C C . GLN A 1 102 ? 12.469 -3.291 -8.133 1 94.88 102 GLN A C 1
ATOM 767 O O . GLN A 1 102 ? 13.242 -2.406 -7.758 1 94.88 102 GLN A O 1
ATOM 772 N N . MET A 1 103 ? 11.641 -3.855 -7.363 1 95.88 103 MET A N 1
ATOM 773 C CA . MET A 1 103 ? 11.523 -3.461 -5.961 1 95.88 103 MET A CA 1
ATOM 774 C C . MET A 1 103 ? 12.805 -3.779 -5.195 1 95.88 103 MET A C 1
ATOM 776 O O . MET A 1 103 ? 13.266 -2.971 -4.395 1 95.88 103 MET A O 1
ATOM 780 N N . ALA A 1 104 ? 13.312 -4.969 -5.484 1 95.69 104 ALA A N 1
ATOM 781 C CA . ALA A 1 104 ? 14.531 -5.379 -4.801 1 95.69 104 ALA A CA 1
ATOM 782 C C . ALA A 1 104 ? 15.695 -4.465 -5.168 1 95.69 104 ALA A C 1
ATOM 784 O O . ALA A 1 104 ? 16.469 -4.055 -4.301 1 95.69 104 ALA A O 1
ATOM 785 N N . ARG A 1 105 ? 15.797 -4.156 -6.41 1 94.69 105 ARG A N 1
ATOM 786 C CA . ARG A 1 105 ? 16.875 -3.273 -6.844 1 94.69 105 ARG A CA 1
ATOM 787 C C . ARG A 1 105 ? 16.703 -1.877 -6.254 1 94.69 105 ARG A C 1
ATOM 789 O O . ARG A 1 105 ? 17.688 -1.234 -5.879 1 94.69 105 ARG A O 1
ATOM 796 N N . GLU A 1 106 ? 15.5 -1.423 -6.242 1 94.25 106 GLU A N 1
ATOM 797 C CA . GLU A 1 106 ? 15.227 -0.113 -5.66 1 94.25 106 GLU A CA 1
ATOM 798 C C . GLU A 1 106 ? 15.703 -0.042 -4.211 1 94.25 106 GLU A C 1
ATOM 800 O O . GLU A 1 106 ? 16.359 0.924 -3.812 1 94.25 106 GLU A O 1
ATOM 805 N N . LEU A 1 107 ? 15.383 -1.072 -3.42 1 94.06 107 LEU A N 1
ATOM 806 C CA . LEU A 1 107 ? 15.766 -1.098 -2.012 1 94.06 107 LEU A CA 1
ATOM 807 C C . LEU A 1 107 ? 17.281 -1.216 -1.86 1 94.06 107 LEU A C 1
ATOM 809 O O . LEU A 1 107 ? 17.859 -0.648 -0.933 1 94.06 107 LEU A O 1
ATOM 813 N N . LYS A 1 108 ? 17.859 -1.936 -2.775 1 92.88 108 LYS A N 1
ATOM 814 C CA . LYS A 1 108 ? 19.312 -2.088 -2.756 1 92.88 108 LYS A CA 1
ATOM 815 C C . LYS A 1 108 ? 20 -0.757 -3.018 1 92.88 108 LYS A C 1
ATOM 817 O O . LYS A 1 108 ? 21.016 -0.448 -2.391 1 92.88 108 LYS A O 1
ATOM 822 N N . ILE A 1 109 ? 19.469 0.029 -3.887 1 91.56 109 ILE A N 1
ATOM 823 C CA . ILE A 1 109 ? 20.062 1.308 -4.266 1 91.56 109 ILE A CA 1
ATOM 824 C C . ILE A 1 109 ? 19.844 2.324 -3.146 1 91.56 109 ILE A C 1
ATOM 826 O O . ILE A 1 109 ? 20.719 3.15 -2.877 1 91.56 109 ILE A O 1
ATOM 830 N N . ARG A 1 110 ? 18.75 2.279 -2.469 1 89.44 110 ARG A N 1
ATOM 831 C CA . ARG A 1 110 ? 18.422 3.283 -1.461 1 89.44 110 ARG A CA 1
ATOM 832 C C . ARG A 1 110 ? 18.969 2.889 -0.095 1 89.44 110 ARG A C 1
ATOM 834 O O . ARG A 1 110 ? 19.062 3.723 0.808 1 89.44 110 ARG A O 1
ATOM 841 N N . GLU A 1 111 ? 19.312 1.772 0.252 1 80.62 111 GLU A N 1
ATOM 842 C CA . GLU A 1 111 ? 19.984 1.35 1.484 1 80.62 111 GLU A CA 1
ATOM 843 C C . GLU A 1 111 ? 21.391 1.919 1.579 1 80.62 111 GLU A C 1
ATOM 845 O O . GLU A 1 111 ? 21.828 2.316 2.658 1 80.62 111 GLU A O 1
ATOM 850 N N . MET B 1 1 ? 20.219 57.406 5.793 1 30.22 1 MET B N 1
ATOM 851 C CA . MET B 1 1 ? 19.719 56.531 4.754 1 30.22 1 MET B CA 1
ATOM 852 C C . MET B 1 1 ? 19.75 55.062 5.219 1 30.22 1 MET B C 1
ATOM 854 O O . MET B 1 1 ? 20.828 54.469 5.348 1 30.22 1 MET B O 1
ATOM 858 N N . SER B 1 2 ? 18.906 54.656 6.199 1 33.75 2 SER B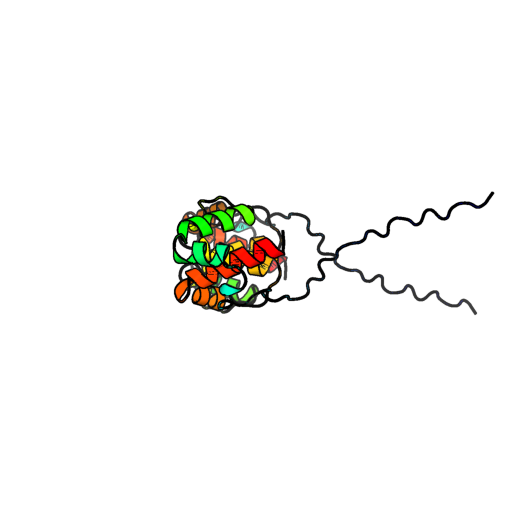 N 1
ATOM 859 C CA . SER B 1 2 ? 18.734 53.438 6.961 1 33.75 2 SER B CA 1
ATOM 860 C C . SER B 1 2 ? 18.422 52.25 6.047 1 33.75 2 SER B C 1
ATOM 862 O O . SER B 1 2 ? 17.469 52.312 5.266 1 33.75 2 SER B O 1
ATOM 864 N N . TYR B 1 3 ? 19.453 51.594 5.48 1 37.16 3 TYR B N 1
ATOM 865 C CA . TYR B 1 3 ? 19.328 50.438 4.586 1 37.16 3 TYR B CA 1
ATOM 866 C C . TYR B 1 3 ? 18.453 49.344 5.191 1 37.16 3 TYR B C 1
ATOM 868 O O . TYR B 1 3 ? 18.688 48.906 6.32 1 37.16 3 TYR B O 1
ATOM 876 N N . PRO B 1 4 ? 17.125 49.375 4.914 1 41.31 4 PRO B N 1
ATOM 877 C CA . PRO B 1 4 ? 16.219 48.375 5.484 1 41.31 4 PRO B CA 1
ATOM 878 C C . PRO B 1 4 ? 16.703 46.938 5.277 1 41.31 4 PRO B C 1
ATOM 880 O O . PRO B 1 4 ? 17.25 46.625 4.215 1 41.31 4 PRO B O 1
ATOM 883 N N . VAL B 1 5 ? 17.344 46.344 6.297 1 40.97 5 VAL B N 1
ATOM 884 C CA . VAL B 1 5 ? 17.688 44.938 6.379 1 40.97 5 VAL B CA 1
ATOM 885 C C . VAL B 1 5 ? 16.516 44.094 5.902 1 40.97 5 VAL B C 1
ATOM 887 O O . VAL B 1 5 ? 15.422 44.156 6.449 1 40.97 5 VAL B O 1
ATOM 890 N N . THR B 1 6 ? 16.281 44 4.543 1 38.25 6 THR B N 1
ATOM 891 C CA . THR B 1 6 ? 15.305 43.094 3.949 1 38.25 6 THR B CA 1
ATOM 892 C C . THR B 1 6 ? 15.367 41.719 4.613 1 38.25 6 THR B C 1
ATOM 894 O O . THR B 1 6 ? 16.453 41.125 4.73 1 38.25 6 THR B O 1
ATOM 897 N N . SER B 1 7 ? 14.68 41.531 5.781 1 36.44 7 SER B N 1
ATOM 898 C CA . SER B 1 7 ? 14.453 40.25 6.418 1 36.44 7 SER B CA 1
ATOM 899 C C . SER B 1 7 ? 14.172 39.156 5.383 1 36.44 7 SER B C 1
ATOM 901 O O . SER B 1 7 ? 13.25 39.281 4.574 1 36.44 7 SER B O 1
ATOM 903 N N . GLN B 1 8 ? 15.203 38.656 4.711 1 34.03 8 GLN B N 1
ATOM 904 C CA . GLN B 1 8 ? 15.062 37.531 3.789 1 34.03 8 GLN B CA 1
ATOM 905 C C . GLN B 1 8 ? 14.062 36.5 4.316 1 34.03 8 GLN B C 1
ATOM 907 O O . GLN B 1 8 ? 14.086 36.156 5.496 1 34.03 8 GLN B O 1
ATOM 912 N N . PRO B 1 9 ? 12.805 36.438 3.732 1 37.25 9 PRO B N 1
ATOM 913 C CA . PRO B 1 9 ? 11.859 35.406 4.137 1 37.25 9 PRO B CA 1
ATOM 914 C C . PRO B 1 9 ? 12.547 34.062 4.387 1 37.25 9 PRO B C 1
ATOM 916 O O . PRO B 1 9 ? 13.391 33.625 3.596 1 37.25 9 PRO B O 1
ATOM 919 N N . GLN B 1 10 ? 12.992 33.75 5.613 1 34.69 10 GLN B N 1
ATOM 920 C CA . GLN B 1 10 ? 13.406 32.438 6.043 1 34.69 10 GLN B CA 1
ATOM 921 C C . GLN B 1 10 ? 12.586 31.344 5.355 1 34.69 10 GLN B C 1
ATOM 923 O O . GLN B 1 10 ? 11.352 31.422 5.301 1 34.69 10 GLN B O 1
ATOM 928 N N . CYS B 1 11 ? 13.109 30.812 4.297 1 33.97 11 CYS B N 1
ATOM 929 C CA . CYS B 1 11 ? 12.531 29.578 3.775 1 33.97 11 CYS B CA 1
ATOM 930 C C . CYS B 1 11 ? 11.875 28.766 4.887 1 33.97 11 CYS B C 1
ATOM 932 O O . CYS B 1 11 ? 12.562 28.281 5.789 1 33.97 11 CYS B O 1
ATOM 934 N N . ALA B 1 12 ? 10.828 29.25 5.555 1 34.62 12 ALA B N 1
ATOM 935 C CA . ALA B 1 12 ? 10.016 28.359 6.375 1 34.62 12 ALA B CA 1
ATOM 936 C C . ALA B 1 12 ? 10 26.953 5.809 1 34.62 12 ALA B C 1
ATOM 938 O O . ALA B 1 12 ? 9.312 26.672 4.824 1 34.62 12 ALA B O 1
ATOM 939 N N . SER B 1 13 ? 11.141 26.297 5.461 1 34.25 13 SER B N 1
ATOM 940 C CA . SER B 1 13 ? 11.367 24.891 5.09 1 34.25 13 SER B CA 1
ATOM 941 C C . SER B 1 13 ? 10.5 23.953 5.926 1 34.25 13 SER B C 1
ATOM 943 O O . SER B 1 13 ? 10.734 23.797 7.125 1 34.25 13 SER B O 1
ATOM 945 N N . THR B 1 14 ? 9.172 24.062 5.988 1 34.22 14 THR B N 1
ATOM 946 C CA . THR B 1 14 ? 8.469 22.922 6.559 1 34.22 14 THR B CA 1
ATOM 947 C C . THR B 1 14 ? 9.242 21.641 6.332 1 34.22 14 THR B C 1
ATOM 949 O O . THR B 1 14 ? 9.258 21.094 5.223 1 34.22 14 THR B O 1
ATOM 952 N N . CYS B 1 15 ? 10.469 21.578 6.57 1 33.66 15 CYS B N 1
ATOM 953 C CA . CYS B 1 15 ? 11.125 20.281 6.781 1 33.66 15 CYS B CA 1
ATOM 954 C C . CYS B 1 15 ? 10.164 19.281 7.406 1 33.66 15 CYS B C 1
ATOM 956 O O . CYS B 1 15 ? 9.742 19.453 8.555 1 33.66 15 CYS B O 1
ATOM 958 N N . TYR B 1 16 ? 9 18.891 6.73 1 37 16 TYR B N 1
ATOM 959 C CA . TYR B 1 16 ? 8.367 17.734 7.332 1 37 16 TYR B CA 1
ATOM 960 C C . TYR B 1 16 ? 9.398 16.859 8.039 1 37 16 TYR B C 1
ATOM 962 O O . TYR B 1 16 ? 10.344 16.359 7.414 1 37 16 TYR B O 1
ATOM 970 N N . GLN B 1 17 ? 10.109 17.219 9.047 1 39.56 17 GLN B N 1
ATOM 971 C CA . GLN B 1 17 ? 10.852 16.359 9.969 1 39.56 17 GLN B CA 1
ATOM 972 C C . GLN B 1 17 ? 10.359 14.914 9.883 1 39.56 17 GLN B C 1
ATOM 974 O O . GLN B 1 17 ? 9.156 14.664 9.812 1 39.56 17 GLN B O 1
ATOM 979 N N . THR B 1 18 ? 11.141 14 9.109 1 50.44 18 THR B N 1
ATOM 980 C CA . THR B 1 18 ? 10.984 12.555 8.992 1 50.44 18 THR B CA 1
ATOM 981 C C . THR B 1 18 ? 10.508 11.961 10.305 1 50.44 18 THR B C 1
ATOM 983 O O . THR B 1 18 ? 11.305 11.43 11.086 1 50.44 18 THR B O 1
ATOM 986 N N . GLN B 1 19 ? 9.961 12.789 11.242 1 61 19 GLN B N 1
ATOM 987 C CA . GLN B 1 19 ? 9.602 12.164 12.508 1 61 19 GLN B CA 1
ATOM 988 C C . GLN B 1 19 ? 8.438 11.195 12.328 1 61 19 GLN B C 1
ATOM 990 O O . GLN B 1 19 ? 7.559 11.422 11.5 1 61 19 GLN B O 1
ATOM 995 N N . LEU B 1 20 ? 8.695 9.969 12.797 1 77.56 20 LEU B N 1
ATOM 996 C CA . LEU B 1 20 ? 7.625 8.992 12.938 1 77.56 20 LEU B CA 1
ATOM 997 C C . LEU B 1 20 ? 6.402 9.617 13.594 1 77.56 20 LEU B C 1
ATOM 999 O O . LEU B 1 20 ? 6.531 10.398 14.539 1 77.56 20 LEU B O 1
ATOM 1003 N N . SER B 1 21 ? 5.324 9.625 12.938 1 89.31 21 SER B N 1
ATOM 1004 C CA . SER B 1 21 ? 4.051 10.109 13.461 1 89.31 21 SER B CA 1
ATOM 1005 C C . SER B 1 21 ? 3.078 8.969 13.711 1 89.31 21 SER B C 1
ATOM 1007 O O . SER B 1 21 ? 3.422 7.797 13.516 1 89.31 21 SER B O 1
ATOM 1009 N N . ASP B 1 22 ? 1.933 9.328 14.422 1 91.06 22 ASP B N 1
ATOM 1010 C CA . ASP B 1 22 ? 0.845 8.383 14.648 1 91.06 22 ASP B CA 1
ATOM 1011 C C . ASP B 1 22 ? -0.448 8.859 14 1 91.06 22 ASP B C 1
ATOM 1013 O O . ASP B 1 22 ? -0.54 10.016 13.562 1 91.06 22 ASP B O 1
ATOM 1017 N N . TRP B 1 23 ? -1.32 7.891 13.867 1 92.62 23 TRP B N 1
ATOM 1018 C CA . TRP B 1 23 ? -2.654 8.297 13.438 1 92.62 23 TRP B CA 1
ATOM 1019 C C . TRP B 1 23 ? -3.215 9.383 14.359 1 92.62 23 TRP B C 1
ATOM 1021 O O . TRP B 1 23 ? -3.051 9.312 15.578 1 92.62 23 TRP B O 1
ATOM 1031 N N . HIS B 1 24 ? -3.895 10.398 13.883 1 89.69 24 HIS B N 1
ATOM 1032 C CA . HIS B 1 24 ? -4.496 11.438 14.703 1 89.69 24 HIS B CA 1
ATOM 1033 C C . HIS B 1 24 ? -5.664 10.898 15.523 1 89.69 24 HIS B C 1
ATOM 1035 O O . HIS B 1 24 ? -5.91 11.352 16.641 1 89.69 24 HIS B O 1
ATOM 1041 N N . THR B 1 25 ? -6.344 10.008 14.898 1 88.88 25 THR B N 1
ATOM 1042 C CA . THR B 1 25 ? -7.461 9.359 15.586 1 88.88 25 THR B CA 1
ATOM 1043 C C . THR B 1 25 ? -7.312 7.84 15.539 1 88.88 25 THR B C 1
ATOM 1045 O O . THR B 1 25 ? -6.777 7.289 14.578 1 88.88 25 THR B O 1
ATOM 1048 N N . GLY B 1 26 ? -7.809 7.254 16.594 1 88.94 26 GLY B N 1
ATOM 1049 C CA . GLY B 1 26 ? -7.73 5.805 16.641 1 88.94 26 GLY B CA 1
ATOM 1050 C C . GLY B 1 26 ? -8.758 5.117 15.766 1 88.94 26 GLY B C 1
ATOM 1051 O O . GLY B 1 26 ? -9.609 5.781 15.172 1 88.94 26 GLY B O 1
ATOM 1052 N N . LEU B 1 27 ? -8.648 3.809 15.648 1 86.62 27 LEU B N 1
ATOM 1053 C CA . LEU B 1 27 ? -9.547 2.994 14.836 1 86.62 27 LEU B CA 1
ATOM 1054 C C . LEU B 1 27 ? -10.977 3.062 15.367 1 86.62 27 LEU B C 1
ATOM 1056 O O . LEU B 1 27 ? -11.93 3.104 14.594 1 86.62 27 LEU B O 1
ATOM 1060 N N . THR B 1 28 ? -11.086 3.139 16.734 1 84.81 28 THR B N 1
ATOM 1061 C CA . THR B 1 28 ? -12.414 3.062 17.344 1 84.81 28 THR B CA 1
ATOM 1062 C C . THR B 1 28 ? -12.922 4.457 17.703 1 84.81 28 THR B C 1
ATOM 1064 O O . THR B 1 28 ? -13.922 4.59 18.406 1 84.81 28 THR B O 1
ATOM 1067 N N . ASP B 1 29 ? -12.273 5.453 17.281 1 87.12 29 ASP B N 1
ATOM 1068 C CA . ASP B 1 29 ? -12.695 6.824 17.547 1 87.12 29 ASP B CA 1
ATOM 1069 C C . ASP B 1 29 ? -13.633 7.336 16.453 1 87.12 29 ASP B C 1
ATOM 1071 O O . ASP B 1 29 ? -13.555 8.5 16.062 1 87.12 29 ASP B O 1
ATOM 1075 N N . CYS B 1 30 ? -14.422 6.508 15.844 1 77 30 CYS B N 1
ATOM 1076 C CA . CYS B 1 30 ? -15.289 6.852 14.719 1 77 30 CYS B CA 1
ATOM 1077 C C . CYS B 1 30 ? -16.266 7.961 15.102 1 77 30 CYS B C 1
ATOM 1079 O O . CYS B 1 30 ? -16.734 8.711 14.242 1 77 30 CYS B O 1
ATOM 1081 N N . CYS B 1 31 ? -16.469 8.055 16.359 1 77.81 31 CYS B N 1
ATOM 1082 C CA . CYS B 1 31 ? -17.469 9.008 16.812 1 77.81 31 CYS B CA 1
ATOM 1083 C C . CYS B 1 31 ? -16.891 10.422 16.875 1 77.81 31 CYS B C 1
ATOM 1085 O O . CYS B 1 31 ? -17.609 11.383 17.125 1 77.81 31 CYS B O 1
ATOM 1087 N N . ASN B 1 32 ? -15.609 10.547 16.609 1 85 32 ASN B N 1
ATOM 1088 C CA . ASN B 1 32 ? -15 11.867 16.578 1 85 32 ASN B CA 1
ATOM 1089 C C . ASN B 1 32 ? -15.461 12.68 15.375 1 85 32 ASN B C 1
ATOM 1091 O O . ASN B 1 32 ? -15.328 13.898 15.344 1 85 32 ASN B O 1
ATOM 1095 N N . ASP B 1 33 ? -16.031 12.016 14.375 1 91.12 33 ASP B N 1
ATOM 1096 C CA . ASP B 1 33 ? -16.625 12.602 13.18 1 91.12 33 ASP B CA 1
ATOM 1097 C C . ASP B 1 33 ? -17.875 11.828 12.75 1 91.12 33 ASP B C 1
ATOM 1099 O O . ASP B 1 33 ? -17.766 10.805 12.07 1 91.12 33 ASP B O 1
ATOM 1103 N N . MET B 1 34 ? -19 12.367 13.016 1 91.38 34 MET B N 1
ATOM 1104 C CA . MET B 1 34 ? -20.234 11.617 12.867 1 91.38 34 MET B CA 1
ATOM 1105 C C . MET B 1 34 ? -20.594 11.422 11.398 1 91.38 34 MET B C 1
ATOM 1107 O O . MET B 1 34 ? -20.938 10.32 10.977 1 91.38 34 MET B O 1
ATOM 1111 N N . PRO B 1 35 ? -20.5 12.406 10.617 1 94.06 35 PRO B N 1
ATOM 1112 C CA . PRO B 1 35 ? -20.828 12.203 9.203 1 94.06 35 PRO B CA 1
ATOM 1113 C C . PRO B 1 35 ? -19.953 11.117 8.555 1 94.06 35 PRO B C 1
ATOM 1115 O O . PRO B 1 35 ? -20.469 10.281 7.805 1 94.06 35 PRO B O 1
ATOM 1118 N N . ILE B 1 36 ? -18.641 11.133 8.875 1 94.19 36 ILE B N 1
ATOM 1119 C CA . ILE B 1 36 ? -17.734 10.141 8.312 1 94.19 36 ILE B CA 1
ATOM 1120 C C . ILE B 1 36 ? -18.109 8.758 8.836 1 94.19 36 ILE B C 1
ATOM 1122 O O . ILE B 1 36 ? -18.062 7.77 8.102 1 94.19 36 ILE B O 1
ATOM 1126 N N . CYS B 1 37 ? -18.422 8.719 10.109 1 93.06 37 CYS B N 1
ATOM 1127 C CA . CYS B 1 37 ? -18.781 7.449 10.727 1 93.06 37 CYS B CA 1
ATOM 1128 C C . CYS B 1 37 ? -20.031 6.859 10.062 1 93.06 37 CYS B C 1
ATOM 1130 O O . CYS B 1 37 ? -20.078 5.656 9.805 1 93.06 37 CYS B O 1
ATOM 1132 N N . LEU B 1 38 ? -21 7.676 9.852 1 93.25 38 LEU B N 1
ATOM 1133 C CA . LEU B 1 38 ? -22.219 7.223 9.211 1 93.25 38 LEU B CA 1
ATOM 1134 C C . LEU B 1 38 ? -21.953 6.754 7.781 1 93.25 38 LEU B C 1
ATOM 1136 O O . LEU B 1 38 ? -22.5 5.738 7.344 1 93.25 38 LEU B O 1
ATOM 1140 N N . CYS B 1 39 ? -21.125 7.469 7.141 1 93.94 39 CYS B N 1
ATOM 1141 C CA . CYS B 1 39 ? -20.781 7.07 5.781 1 93.94 39 CYS B CA 1
ATOM 1142 C C . CYS B 1 39 ? -20 5.754 5.777 1 93.94 39 CYS B C 1
ATOM 1144 O O . CYS B 1 39 ? -20.234 4.895 4.926 1 93.94 39 CYS B O 1
ATOM 1146 N N . GLY B 1 40 ? -19.109 5.629 6.684 1 93.56 40 GLY B N 1
ATOM 1147 C CA . GLY B 1 40 ? -18.328 4.41 6.777 1 93.56 40 GLY B CA 1
ATOM 1148 C C . GLY B 1 40 ? -19.172 3.188 7.105 1 93.56 40 GLY B C 1
ATOM 1149 O O . GLY B 1 40 ? -18.891 2.086 6.629 1 93.56 40 GLY B O 1
ATOM 1150 N N . THR B 1 41 ? -20.25 3.342 7.848 1 93 41 THR B N 1
ATOM 1151 C CA . THR B 1 41 ? -21.078 2.221 8.281 1 93 41 THR B CA 1
ATOM 1152 C C . THR B 1 41 ? -22.125 1.879 7.23 1 93 41 THR B C 1
ATOM 1154 O O . THR B 1 41 ? -22.359 0.704 6.938 1 93 41 THR B O 1
ATOM 1157 N N . PHE B 1 42 ? -22.688 2.836 6.566 1 95.25 42 PHE B N 1
ATOM 1158 C CA . PHE B 1 42 ? -23.844 2.586 5.707 1 95.25 42 PHE B CA 1
ATOM 1159 C C . PHE B 1 42 ? -23.438 2.641 4.234 1 95.25 42 PHE B C 1
ATOM 1161 O O . PHE B 1 42 ? -24.141 2.113 3.375 1 95.25 42 PHE B O 1
ATOM 1168 N N . ALA B 1 43 ? -22.328 3.346 3.941 1 96.19 43 ALA B N 1
ATOM 1169 C CA . ALA B 1 43 ? -21.875 3.486 2.559 1 96.19 43 ALA B CA 1
ATOM 1170 C C . ALA B 1 43 ? -20.359 3.336 2.455 1 96.19 43 ALA B C 1
ATOM 1172 O O . ALA B 1 43 ? -19.688 4.211 1.915 1 96.19 43 ALA B O 1
ATOM 1173 N N . PRO B 1 44 ? -19.891 2.215 2.857 1 94.81 44 PRO B N 1
ATOM 1174 C CA . PRO B 1 44 ? -18.438 2.035 2.848 1 94.81 44 PRO B CA 1
ATOM 1175 C C . PRO B 1 44 ? -17.844 2.096 1.442 1 94.81 44 PRO B C 1
ATOM 1177 O O . PRO B 1 44 ? -16.688 2.506 1.271 1 94.81 44 PRO B O 1
ATOM 1180 N N . LEU B 1 45 ? -18.594 1.737 0.437 1 95.12 45 LEU B N 1
ATOM 1181 C CA . LEU B 1 45 ? -18.109 1.782 -0.938 1 95.12 45 LEU B CA 1
ATOM 1182 C C . LEU B 1 45 ? -17.891 3.221 -1.389 1 95.12 45 LEU B C 1
ATOM 1184 O O . LEU B 1 45 ? -16.891 3.52 -2.051 1 95.12 45 LEU B O 1
ATOM 1188 N N . CYS B 1 46 ? -18.719 4.039 -0.983 1 95.94 46 CYS B N 1
ATOM 1189 C CA . CYS B 1 46 ? -18.578 5.453 -1.313 1 95.94 46 CYS B CA 1
ATOM 1190 C C . CYS B 1 46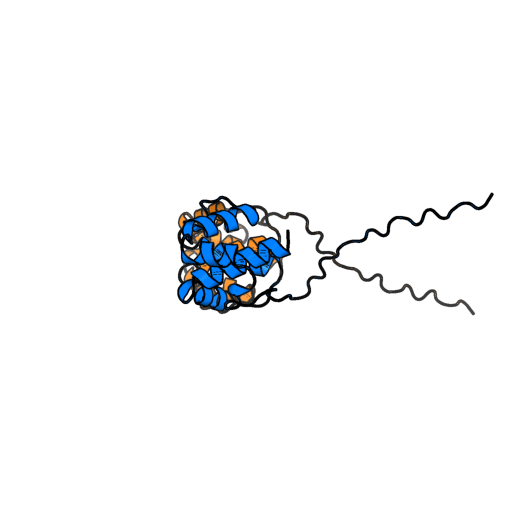 ? -17.438 6.086 -0.539 1 95.94 46 CYS B C 1
ATOM 1192 O O . CYS B 1 46 ? -16.672 6.883 -1.092 1 95.94 46 CYS B O 1
ATOM 1194 N N . LEU B 1 47 ? -17.328 5.766 0.654 1 96.56 47 LEU B N 1
ATOM 1195 C CA . LEU B 1 47 ? -16.25 6.328 1.467 1 96.56 47 LEU B CA 1
ATOM 1196 C C . LEU B 1 47 ? -14.883 5.91 0.931 1 96.56 47 LEU B C 1
ATOM 1198 O O . LEU B 1 47 ? -13.953 6.719 0.888 1 96.56 47 LEU B O 1
ATOM 1202 N N . ALA B 1 48 ? -14.836 4.707 0.505 1 97.31 48 ALA B N 1
ATOM 1203 C CA . ALA B 1 48 ? -13.586 4.211 -0.058 1 97.31 48 ALA B CA 1
ATOM 1204 C C . ALA B 1 48 ? -13.188 5.004 -1.3 1 97.31 48 ALA B C 1
ATOM 1206 O O . ALA B 1 48 ? -12.008 5.316 -1.495 1 97.31 48 ALA B O 1
ATOM 1207 N N . CYS B 1 49 ? -14.117 5.301 -2.094 1 96.56 49 CYS B N 1
ATOM 1208 C CA . CYS B 1 49 ? -13.852 6.109 -3.279 1 96.56 49 CYS B CA 1
ATOM 1209 C C . CYS B 1 49 ? -13.398 7.512 -2.893 1 96.56 49 CYS B C 1
ATOM 1211 O O . CYS B 1 49 ? -12.477 8.062 -3.5 1 96.56 49 CYS B O 1
ATOM 1213 N N . ARG B 1 50 ? -14.039 8.062 -1.996 1 96.38 50 ARG B N 1
ATOM 1214 C CA . ARG B 1 50 ? -13.664 9.391 -1.528 1 96.38 50 ARG B CA 1
ATOM 1215 C C . ARG B 1 50 ? -12.25 9.398 -0.956 1 96.38 50 ARG B C 1
ATOM 1217 O O . ARG B 1 50 ? -11.484 10.336 -1.194 1 96.38 50 ARG B O 1
ATOM 1224 N N . ILE B 1 51 ? -11.898 8.43 -0.218 1 97.06 51 ILE B N 1
ATOM 1225 C CA . ILE B 1 51 ? -10.562 8.305 0.358 1 97.06 51 ILE B CA 1
ATOM 1226 C C . ILE B 1 51 ? -9.516 8.273 -0.757 1 97.06 51 ILE B C 1
ATOM 1228 O O . ILE B 1 51 ? -8.5 8.961 -0.684 1 97.06 51 ILE B O 1
ATOM 1232 N N . SER B 1 52 ? -9.828 7.461 -1.756 1 96.81 52 SER B N 1
ATOM 1233 C CA . SER B 1 52 ? -8.898 7.34 -2.877 1 96.81 52 SER B CA 1
ATOM 1234 C C . SER B 1 52 ? -8.734 8.672 -3.607 1 96.81 52 SER B C 1
ATOM 1236 O O . SER B 1 52 ? -7.629 9.047 -3.992 1 96.81 52 SER B O 1
ATOM 1238 N N . ASP B 1 53 ? -9.859 9.32 -3.756 1 96.38 53 ASP B N 1
ATOM 1239 C CA . ASP B 1 53 ? -9.836 10.617 -4.426 1 96.38 53 ASP B CA 1
ATOM 1240 C C . ASP B 1 53 ? -9.039 11.641 -3.617 1 96.38 53 ASP B C 1
ATOM 1242 O O . ASP B 1 53 ? -8.195 12.352 -4.168 1 96.38 53 ASP B O 1
ATOM 1246 N N . ASP B 1 54 ? -9.289 11.742 -2.369 1 95.88 54 ASP B N 1
ATOM 1247 C CA . ASP B 1 54 ? -8.578 12.664 -1.49 1 95.88 54 ASP B CA 1
ATOM 1248 C C . ASP B 1 54 ? -7.09 12.312 -1.415 1 95.88 54 ASP B C 1
ATOM 1250 O O . ASP B 1 54 ? -6.25 13.188 -1.223 1 95.88 54 ASP B O 1
ATOM 1254 N N . PHE B 1 55 ? -6.75 11.055 -1.554 1 95.31 55 PHE B N 1
ATOM 1255 C CA . PHE B 1 55 ? -5.367 10.594 -1.491 1 95.31 55 PHE B CA 1
ATOM 1256 C C . PHE B 1 55 ? -4.637 10.898 -2.795 1 95.31 55 PHE B C 1
ATOM 1258 O O . PHE B 1 55 ? -3.404 10.867 -2.844 1 95.31 55 PHE B O 1
ATOM 1265 N N . GLY B 1 56 ? -5.367 11.211 -3.816 1 94.56 56 GLY B N 1
ATOM 1266 C CA . GLY B 1 56 ? -4.762 11.539 -5.098 1 94.56 56 GLY B CA 1
ATOM 1267 C C . GLY B 1 56 ? -4.715 10.359 -6.051 1 94.56 56 GLY B C 1
ATOM 1268 O O . GLY B 1 56 ? -3.889 10.328 -6.965 1 94.56 56 GLY B O 1
ATOM 1269 N N . GLU B 1 57 ? -5.523 9.383 -5.812 1 95.62 57 GLU B N 1
ATOM 1270 C CA . GLU B 1 57 ? -5.617 8.188 -6.652 1 95.62 57 GLU B CA 1
ATOM 1271 C C . GLU B 1 57 ? -6.969 8.109 -7.352 1 95.62 57 GLU B C 1
ATOM 1273 O O . GLU B 1 57 ? -7.867 8.906 -7.074 1 95.62 57 GLU B O 1
ATOM 1278 N N . CYS B 1 58 ? -7.008 7.168 -8.234 1 93.19 58 CYS B N 1
ATOM 1279 C CA . CYS B 1 58 ? -8.273 6.953 -8.922 1 93.19 58 CYS B CA 1
ATOM 1280 C C . CYS B 1 58 ? -9.312 6.348 -7.98 1 93.19 58 CYS B C 1
ATOM 1282 O O . CYS B 1 58 ? -8.969 5.547 -7.109 1 93.19 58 CYS B O 1
ATOM 1284 N N . CYS B 1 59 ? -10.609 6.652 -8.18 1 93.12 59 CYS B N 1
ATOM 1285 C CA . CYS B 1 59 ? -11.703 6.184 -7.328 1 93.12 59 CYS B CA 1
ATOM 1286 C C . CYS B 1 59 ? -11.891 4.676 -7.469 1 93.12 59 CYS B C 1
ATOM 1288 O O . CYS B 1 59 ? -12.531 4.051 -6.625 1 93.12 59 CYS B O 1
ATOM 1290 N N . CYS B 1 60 ? -11.297 4.125 -8.445 1 93.81 60 CYS B N 1
ATOM 1291 C CA . CYS B 1 60 ? -11.43 2.693 -8.68 1 93.81 60 CYS B CA 1
ATOM 1292 C C . CYS B 1 60 ? -10.352 1.91 -7.945 1 93.81 60 CYS B C 1
ATOM 1294 O O . CYS B 1 60 ? -10.453 0.689 -7.805 1 93.81 60 CYS B O 1
ATOM 1296 N N . ALA B 1 61 ? -9.391 2.637 -7.395 1 95.5 61 ALA B N 1
ATOM 1297 C CA . ALA B 1 61 ? -8.219 2.006 -6.797 1 95.5 61 ALA B CA 1
ATOM 1298 C C . ALA B 1 61 ? -8.609 1.081 -5.652 1 95.5 61 ALA B C 1
ATOM 1300 O O . ALA B 1 61 ? -8.102 -0.038 -5.547 1 95.5 61 ALA B O 1
ATOM 1301 N N . PRO B 1 62 ? -9.617 1.45 -4.871 1 95.88 62 PRO B N 1
ATOM 1302 C CA . PRO B 1 62 ? -9.953 0.595 -3.73 1 95.88 62 PRO B CA 1
ATOM 1303 C C . PRO B 1 62 ? -10.656 -0.698 -4.148 1 95.88 62 PRO B C 1
ATOM 1305 O O . PRO B 1 62 ? -10.734 -1.642 -3.357 1 95.88 62 PRO B O 1
ATOM 1308 N N . TYR B 1 63 ? -11.078 -0.774 -5.316 1 95.5 63 TYR B N 1
ATOM 1309 C CA . TYR B 1 63 ? -11.852 -1.936 -5.73 1 95.5 63 TYR B CA 1
ATOM 1310 C C . TYR B 1 63 ? -10.984 -2.932 -6.488 1 95.5 63 TYR B C 1
ATOM 1312 O O . TYR B 1 63 ? -11.438 -4.023 -6.844 1 95.5 63 TYR B O 1
ATOM 1320 N N . LEU B 1 64 ? -9.734 -2.582 -6.707 1 94.19 64 LEU B N 1
ATOM 1321 C CA . LEU B 1 64 ? -8.773 -3.568 -7.191 1 94.19 64 LEU B CA 1
ATOM 1322 C C . LEU B 1 64 ? -8.383 -4.535 -6.078 1 94.19 64 LEU B C 1
ATOM 1324 O O . LEU B 1 64 ? -8.297 -4.145 -4.91 1 94.19 64 LEU B O 1
ATOM 1328 N N . PRO B 1 65 ? -8.188 -5.84 -6.484 1 93.12 65 PRO B N 1
ATOM 1329 C CA . PRO B 1 65 ? -7.699 -6.75 -5.449 1 93.12 65 PRO B CA 1
ATOM 1330 C C . PRO B 1 65 ? -6.469 -6.215 -4.723 1 93.12 65 PRO B C 1
ATOM 1332 O O . PRO B 1 65 ? -5.441 -5.949 -5.352 1 93.12 65 PRO B O 1
ATOM 1335 N N . GLY B 1 66 ? -6.578 -5.961 -3.436 1 92.88 66 GLY B N 1
ATOM 1336 C CA . GLY B 1 66 ? -5.484 -5.418 -2.648 1 92.88 66 GLY B CA 1
ATOM 1337 C C . GLY B 1 66 ? -5.414 -3.902 -2.689 1 92.88 66 GLY B C 1
ATOM 1338 O O . GLY B 1 66 ? -4.512 -3.301 -2.105 1 92.88 66 GLY B O 1
ATOM 1339 N N . GLY B 1 67 ? -6.316 -3.277 -3.379 1 94.81 67 GLY B N 1
ATOM 1340 C CA . GLY B 1 67 ? -6.289 -1.833 -3.551 1 94.81 67 GLY B CA 1
ATOM 1341 C C . GLY B 1 67 ? -6.496 -1.073 -2.254 1 94.81 67 GLY B C 1
ATOM 1342 O O . GLY B 1 67 ? -5.789 -0.103 -1.977 1 94.81 67 GLY B O 1
ATOM 1343 N N . LEU B 1 68 ? -7.461 -1.556 -1.471 1 94.88 68 LEU B N 1
ATOM 1344 C CA . LEU B 1 68 ? -7.73 -0.886 -0.203 1 94.88 68 LEU B CA 1
ATOM 1345 C C . LEU B 1 68 ? -6.547 -1.027 0.749 1 94.88 68 LEU B C 1
ATOM 1347 O O . LEU B 1 68 ? -6.176 -0.069 1.428 1 94.88 68 LEU B O 1
ATOM 1351 N N . HIS B 1 69 ? -5.906 -2.135 0.769 1 95.94 69 HIS B N 1
ATOM 1352 C CA . HIS B 1 69 ? -4.719 -2.361 1.586 1 95.94 69 HIS B CA 1
ATOM 1353 C C . HIS B 1 69 ? -3.566 -1.47 1.141 1 95.94 69 HIS B C 1
ATOM 1355 O O . HIS B 1 69 ? -2.836 -0.93 1.975 1 95.94 69 HIS B O 1
ATOM 1361 N N . SER B 1 70 ? -3.436 -1.332 -0.174 1 95.75 70 SER B N 1
ATOM 1362 C CA . SER B 1 70 ? -2.385 -0.483 -0.726 1 95.75 70 SER B CA 1
ATOM 1363 C C . SER B 1 70 ? -2.578 0.973 -0.316 1 95.75 70 SER B C 1
ATOM 1365 O O . SER B 1 70 ? -1.61 1.675 -0.018 1 95.75 70 SER B O 1
ATOM 1367 N N . LEU B 1 71 ? -3.84 1.362 -0.312 1 96.06 71 LEU B N 1
ATOM 1368 C CA . LEU B 1 71 ? -4.133 2.742 0.056 1 96.06 71 LEU B CA 1
ATOM 1369 C C . LEU B 1 71 ? -3.789 3.002 1.519 1 96.06 71 LEU B C 1
ATOM 1371 O O . LEU B 1 71 ? -3.209 4.039 1.85 1 96.06 71 LEU B O 1
ATOM 1375 N N . ARG B 1 72 ? -4.082 2.07 2.381 1 96.75 72 ARG B N 1
ATOM 1376 C CA . ARG B 1 72 ? -3.807 2.25 3.803 1 96.75 72 ARG B CA 1
ATOM 1377 C C . ARG B 1 72 ? -2.305 2.256 4.07 1 96.75 72 ARG B C 1
ATOM 1379 O O . ARG B 1 72 ? -1.805 3.1 4.816 1 96.75 72 ARG B O 1
ATOM 1386 N N . THR B 1 73 ? -1.647 1.332 3.514 1 96.31 73 THR B N 1
ATOM 1387 C CA . THR B 1 73 ? -0.2 1.292 3.688 1 96.31 73 THR B CA 1
ATOM 1388 C C . THR B 1 73 ? 0.455 2.516 3.055 1 96.31 73 THR B C 1
ATOM 1390 O O . THR B 1 73 ? 1.412 3.068 3.602 1 96.31 73 THR B O 1
ATOM 1393 N N . GLY B 1 74 ? -0.121 2.887 1.858 1 95.06 74 GLY B N 1
ATOM 1394 C CA . GLY B 1 74 ? 0.385 4.09 1.217 1 95.06 74 GLY B CA 1
ATOM 1395 C C . GLY B 1 74 ? 0.271 5.324 2.09 1 95.06 74 GLY B C 1
ATOM 1396 O O . GLY B 1 74 ? 1.203 6.129 2.164 1 95.06 74 GLY B O 1
ATOM 1397 N N . MET B 1 75 ? -0.782 5.457 2.746 1 94.75 75 MET B N 1
ATOM 1398 C CA . MET B 1 75 ? -1.006 6.594 3.637 1 94.75 75 MET B CA 1
ATOM 1399 C C . MET B 1 75 ? -0.038 6.559 4.816 1 94.75 75 MET B C 1
ATOM 1401 O O . MET B 1 75 ? 0.511 7.59 5.203 1 94.75 75 MET B O 1
ATOM 1405 N N . ARG B 1 76 ? 0.111 5.379 5.34 1 94 76 ARG B N 1
ATOM 1406 C CA . ARG B 1 76 ? 1.008 5.215 6.477 1 94 76 ARG B CA 1
ATOM 1407 C C . ARG B 1 76 ? 2.438 5.59 6.109 1 94 76 ARG B C 1
ATOM 1409 O O . ARG B 1 76 ? 3.131 6.254 6.883 1 94 76 ARG B O 1
ATOM 1416 N N . GLU B 1 77 ? 2.883 5.262 4.996 1 93.38 77 GLU B N 1
ATOM 1417 C CA . GLU B 1 77 ? 4.25 5.539 4.566 1 93.38 77 GLU B CA 1
ATOM 1418 C C . GLU B 1 77 ? 4.402 6.992 4.125 1 93.38 77 GLU B C 1
ATOM 1420 O O . GLU B 1 77 ? 5.43 7.621 4.387 1 93.38 77 GLU B O 1
ATOM 1425 N N . ARG B 1 78 ? 3.361 7.488 3.445 1 92.12 78 ARG B N 1
ATOM 1426 C CA . ARG B 1 78 ? 3.424 8.875 2.988 1 92.12 78 ARG B CA 1
ATOM 1427 C C . ARG B 1 78 ? 3.572 9.828 4.164 1 92.12 78 ARG B C 1
ATOM 1429 O O . ARG B 1 78 ? 4.328 10.805 4.086 1 92.12 78 ARG B O 1
ATOM 1436 N N . TYR B 1 79 ? 2.896 9.523 5.211 1 92.12 79 TYR B N 1
ATOM 1437 C CA . TYR B 1 79 ? 2.873 10.43 6.348 1 92.12 79 TYR B CA 1
ATOM 1438 C C . TYR B 1 79 ? 3.766 9.922 7.473 1 92.12 79 TYR B C 1
ATOM 1440 O O . TYR B 1 79 ? 3.748 10.469 8.578 1 92.12 79 TYR B O 1
ATOM 1448 N N . ARG B 1 80 ? 4.449 8.773 7.215 1 91.44 80 ARG B N 1
ATOM 1449 C CA . ARG B 1 80 ? 5.406 8.18 8.141 1 91.44 80 ARG B CA 1
ATOM 1450 C C . ARG B 1 80 ? 4.734 7.797 9.453 1 91.44 80 ARG B C 1
ATOM 1452 O O . ARG B 1 80 ? 5.238 8.109 10.531 1 91.44 80 ARG B O 1
ATOM 1459 N N . ILE B 1 81 ? 3.639 7.277 9.305 1 92.19 81 ILE B N 1
ATOM 1460 C CA . ILE B 1 81 ? 2.906 6.773 10.461 1 92.19 81 ILE B CA 1
ATOM 1461 C C . ILE B 1 81 ? 3.477 5.422 10.883 1 92.19 81 ILE B C 1
ATOM 1463 O O . ILE B 1 81 ? 3.777 4.574 10.031 1 92.19 81 ILE B O 1
ATOM 1467 N N . GLN B 1 82 ? 3.588 5.289 12.18 1 91.81 82 GLN B N 1
ATOM 1468 C CA . GLN B 1 82 ? 4.125 4.031 12.68 1 91.81 82 GLN B CA 1
ATOM 1469 C C . GLN B 1 82 ? 3.143 2.885 12.461 1 91.81 82 GLN B C 1
ATOM 1471 O O . GLN B 1 82 ? 1.928 3.078 12.547 1 91.81 82 GLN B O 1
ATOM 1476 N N . GLY B 1 83 ? 3.732 1.717 12.18 1 91.25 83 GLY B N 1
ATOM 1477 C CA . GLY B 1 83 ? 2.91 0.536 11.969 1 91.25 83 GLY B CA 1
ATOM 1478 C C . GLY B 1 83 ? 3.559 -0.481 11.047 1 91.25 83 GLY B C 1
ATOM 1479 O O . GLY B 1 83 ? 4.746 -0.382 10.742 1 91.25 83 GLY B O 1
ATOM 1480 N N . SER B 1 84 ? 2.742 -1.533 10.734 1 93.94 84 SER B N 1
ATOM 1481 C CA . SER B 1 84 ? 3.203 -2.594 9.844 1 93.94 84 SER B CA 1
ATOM 1482 C C . SER B 1 84 ? 2.115 -2.996 8.852 1 93.94 84 SER B C 1
ATOM 1484 O O . SER B 1 84 ? 0.939 -2.689 9.055 1 93.94 84 SER B O 1
ATOM 1486 N N . VAL B 1 85 ? 2.607 -3.59 7.789 1 95 85 VAL B N 1
ATOM 1487 C CA . VAL B 1 85 ? 1.671 -4.062 6.777 1 95 85 VAL B CA 1
ATOM 1488 C C . VAL B 1 85 ? 0.698 -5.062 7.398 1 95 85 VAL B C 1
ATOM 1490 O O . VAL B 1 85 ? -0.489 -5.074 7.066 1 95 85 VAL B O 1
ATOM 1493 N N . GLY B 1 86 ? 1.206 -5.879 8.297 1 93.44 86 GLY B N 1
ATOM 1494 C CA . GLY B 1 86 ? 0.344 -6.828 8.984 1 93.44 86 GLY B C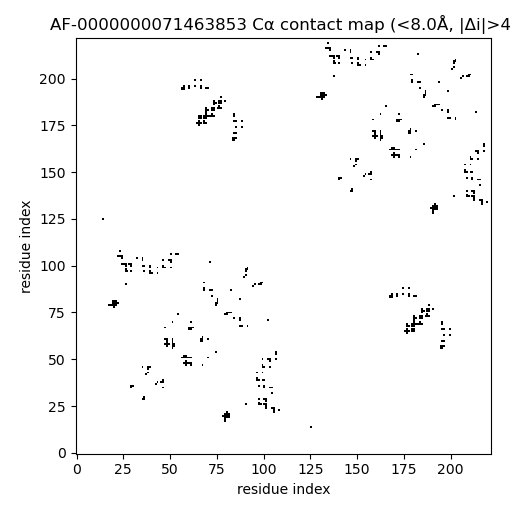A 1
ATOM 1495 C C . GLY B 1 86 ? -0.765 -6.16 9.773 1 93.44 86 GLY B C 1
ATOM 1496 O O . GLY B 1 86 ? -1.913 -6.605 9.742 1 93.44 86 GLY B O 1
ATOM 1497 N N . HIS B 1 87 ? -0.402 -5.105 10.508 1 94.12 87 HIS B N 1
ATOM 1498 C CA . HIS B 1 87 ? -1.388 -4.355 11.273 1 94.12 87 HIS B CA 1
ATOM 1499 C C . HIS B 1 87 ? -2.406 -3.684 10.359 1 94.12 87 HIS B C 1
ATOM 1501 O O . HIS B 1 87 ? -3.602 -3.66 10.664 1 94.12 87 HIS B O 1
ATOM 1507 N N . ASP B 1 88 ? -1.898 -3.113 9.305 1 95.44 88 ASP B N 1
ATOM 1508 C CA . ASP B 1 88 ? -2.807 -2.527 8.32 1 95.44 88 ASP B CA 1
ATOM 1509 C C . ASP B 1 88 ? -3.783 -3.572 7.785 1 95.44 88 ASP B C 1
ATOM 1511 O O . ASP B 1 88 ? -4.98 -3.307 7.668 1 95.44 88 ASP B O 1
ATOM 1515 N N . TRP B 1 89 ? -3.244 -4.727 7.496 1 94.88 89 TRP B N 1
ATOM 1516 C CA . TRP B 1 89 ? -4.062 -5.812 6.969 1 94.88 89 TRP B CA 1
ATOM 1517 C C . TRP B 1 89 ? -5.109 -6.25 7.984 1 94.88 89 TRP B C 1
ATOM 1519 O O . TRP B 1 89 ? -6.273 -6.457 7.637 1 94.88 89 TRP B O 1
ATOM 1529 N N . ALA B 1 90 ? -4.711 -6.379 9.195 1 94.19 90 ALA B N 1
ATOM 1530 C CA . ALA B 1 90 ? -5.629 -6.801 10.25 1 94.19 90 ALA B CA 1
ATOM 1531 C C . ALA B 1 90 ? -6.734 -5.77 10.461 1 94.19 90 ALA B C 1
ATOM 1533 O O . ALA B 1 90 ? -7.902 -6.125 10.625 1 94.19 90 ALA B O 1
ATOM 1534 N N . SER B 1 91 ? -6.379 -4.449 10.5 1 94.25 91 SER B N 1
ATOM 1535 C CA . SER B 1 91 ? -7.355 -3.385 10.695 1 94.25 91 SER B CA 1
ATOM 1536 C C . SER B 1 91 ? -8.414 -3.395 9.594 1 94.25 91 SER B C 1
ATOM 1538 O O . SER B 1 91 ? -9.609 -3.252 9.875 1 94.25 91 SER B O 1
ATOM 1540 N N . LEU B 1 92 ? -7.988 -3.652 8.352 1 95.12 92 LEU B N 1
ATOM 1541 C CA . LEU B 1 92 ? -8.898 -3.619 7.215 1 95.12 92 LEU B CA 1
ATOM 1542 C C . LEU B 1 92 ? -9.742 -4.891 7.16 1 95.12 92 LEU B C 1
ATOM 1544 O O . LEU B 1 92 ? -10.891 -4.859 6.699 1 95.12 92 LEU B O 1
ATOM 1548 N N . THR B 1 93 ? -9.242 -6.023 7.613 1 92.94 93 THR B N 1
ATOM 1549 C CA . THR B 1 93 ? -9.938 -7.305 7.516 1 92.94 93 THR B CA 1
ATOM 1550 C C . THR B 1 93 ? -10.945 -7.461 8.648 1 92.94 93 THR B C 1
ATOM 1552 O O . THR B 1 93 ? -12.055 -7.961 8.43 1 92.94 93 THR B O 1
ATOM 1555 N N . PHE B 1 94 ? -10.609 -7.004 9.812 1 92.62 94 PHE B N 1
ATOM 1556 C CA . PHE B 1 94 ? -11.445 -7.289 10.969 1 92.62 94 PHE B CA 1
ATOM 1557 C C . PHE B 1 94 ? -12.344 -6.102 11.297 1 92.62 94 PHE B C 1
ATOM 1559 O O . PHE B 1 94 ? -13.352 -6.246 11.992 1 92.62 94 PHE B O 1
ATOM 1566 N N . CYS B 1 95 ? -11.977 -4.902 10.867 1 91.94 95 CYS B N 1
ATOM 1567 C CA . CYS B 1 95 ? -12.789 -3.717 11.117 1 91.94 95 CYS B CA 1
ATOM 1568 C C . CYS B 1 95 ? -12.734 -2.764 9.93 1 91.94 95 CYS B C 1
ATOM 1570 O O . CYS B 1 95 ? -12.336 -1.607 10.07 1 91.94 95 CYS B O 1
ATOM 1572 N N . LEU B 1 96 ? -13.383 -3.137 8.914 1 93.12 96 LEU B N 1
ATOM 1573 C CA . LEU B 1 96 ? -13.305 -2.416 7.652 1 93.12 96 LEU B CA 1
ATOM 1574 C C . LEU B 1 96 ? -13.945 -1.038 7.77 1 93.12 96 LEU B C 1
ATOM 1576 O O . LEU B 1 96 ? -13.328 -0.029 7.418 1 93.12 96 LEU B O 1
ATOM 1580 N N . PRO B 1 97 ? -15.141 -0.971 8.422 1 92.81 97 PRO B N 1
ATOM 1581 C CA . PRO B 1 97 ? -15.727 0.367 8.492 1 92.81 97 PRO B CA 1
ATOM 1582 C C . PRO B 1 97 ? -14.93 1.312 9.391 1 92.81 97 PRO B C 1
ATOM 1584 O O . PRO B 1 97 ? -14.805 2.502 9.086 1 92.81 97 PRO B O 1
ATOM 1587 N N . CYS B 1 98 ? -14.352 0.787 10.391 1 93.31 98 CYS B N 1
ATOM 1588 C CA . CYS B 1 98 ? -13.555 1.615 11.289 1 93.31 98 CYS B CA 1
ATOM 1589 C C . CYS B 1 98 ? -12.266 2.066 10.609 1 93.31 98 CYS B C 1
ATOM 1591 O O . CYS B 1 98 ? -11.852 3.217 10.766 1 93.31 98 CYS B O 1
ATOM 1593 N N . ALA B 1 99 ? -11.672 1.139 9.961 1 95.19 99 ALA B N 1
ATOM 1594 C CA . ALA B 1 99 ? -10.43 1.463 9.266 1 95.19 99 ALA B CA 1
ATOM 1595 C C . ALA B 1 99 ? -10.672 2.514 8.18 1 95.19 99 ALA B C 1
ATOM 1597 O O . ALA B 1 99 ? -9.875 3.439 8.016 1 95.19 99 ALA B O 1
ATOM 1598 N N . LEU B 1 100 ? -11.75 2.387 7.492 1 95.81 100 LEU B N 1
ATOM 1599 C CA . LEU B 1 100 ? -12.094 3.357 6.457 1 95.81 100 LEU B CA 1
ATOM 1600 C C . LEU B 1 100 ? -12.312 4.738 7.062 1 95.81 100 LEU B C 1
ATOM 1602 O O . LEU B 1 100 ? -11.828 5.738 6.531 1 95.81 100 LEU B O 1
ATOM 1606 N N . CYS B 1 101 ? -13.016 4.785 8.148 1 94.94 101 CYS B N 1
ATOM 1607 C CA . CYS B 1 101 ? -13.273 6.062 8.797 1 94.94 101 CYS B CA 1
ATOM 1608 C C . CYS B 1 101 ? -11.984 6.699 9.289 1 94.94 101 CYS B C 1
ATOM 1610 O O . CYS B 1 101 ? -11.812 7.918 9.195 1 94.94 101 CYS B O 1
ATOM 1612 N N . GLN B 1 102 ? -11.133 5.902 9.867 1 94.94 102 GLN B N 1
ATOM 1613 C CA . GLN B 1 102 ? -9.844 6.402 10.328 1 94.94 102 GLN B CA 1
ATOM 1614 C C . GLN B 1 102 ? -9.047 7.02 9.188 1 94.94 102 GLN B C 1
ATOM 1616 O O . GLN B 1 102 ? -8.461 8.094 9.336 1 94.94 102 GLN B O 1
ATOM 1621 N N . MET B 1 103 ? -9.055 6.379 8.094 1 95.94 103 MET B N 1
ATOM 1622 C CA . MET B 1 103 ? -8.328 6.867 6.93 1 95.94 103 MET B CA 1
ATOM 1623 C C . MET B 1 103 ? -8.914 8.18 6.43 1 95.94 103 MET B C 1
ATOM 1625 O O . MET B 1 103 ? -8.18 9.109 6.086 1 95.94 103 MET B O 1
ATOM 1629 N N . ALA B 1 104 ? -10.242 8.195 6.398 1 95.75 104 ALA B N 1
ATOM 1630 C CA . ALA B 1 104 ? -10.906 9.406 5.93 1 95.75 104 ALA B CA 1
ATOM 1631 C C . ALA B 1 104 ? -10.617 10.586 6.848 1 95.75 104 ALA B C 1
ATOM 1633 O O . ALA B 1 104 ? -10.336 11.695 6.383 1 95.75 104 ALA B O 1
ATOM 1634 N N . ARG B 1 105 ? -10.68 10.336 8.109 1 94.75 105 ARG B N 1
ATOM 1635 C CA . ARG B 1 105 ? -10.398 11.406 9.062 1 94.75 105 ARG B CA 1
ATOM 1636 C C . ARG B 1 105 ? -8.945 11.867 8.961 1 94.75 105 ARG B C 1
ATOM 1638 O O . ARG B 1 105 ? -8.656 13.055 9.07 1 94.75 105 ARG B O 1
ATOM 1645 N N . GLU B 1 106 ? -8.078 10.93 8.828 1 94.31 106 GLU B N 1
ATOM 1646 C CA . GLU B 1 106 ? -6.66 11.258 8.68 1 94.31 106 GLU B CA 1
ATOM 1647 C C . GLU B 1 106 ? -6.434 12.195 7.504 1 94.31 106 GLU B C 1
ATOM 1649 O O . GLU B 1 106 ? -5.727 13.195 7.629 1 94.31 106 GLU B O 1
ATOM 1654 N N . LEU B 1 107 ? -7.051 11.883 6.348 1 94.06 107 LEU B N 1
ATOM 1655 C CA . LEU B 1 107 ? -6.887 12.695 5.148 1 94.06 107 LEU B CA 1
ATOM 1656 C C . LEU B 1 107 ? -7.527 14.07 5.332 1 94.06 107 LEU B C 1
ATOM 1658 O O . LEU B 1 107 ? -7.023 15.07 4.82 1 94.06 107 LEU B O 1
ATOM 1662 N N . LYS B 1 108 ? -8.609 14.078 6.051 1 93 108 LYS B 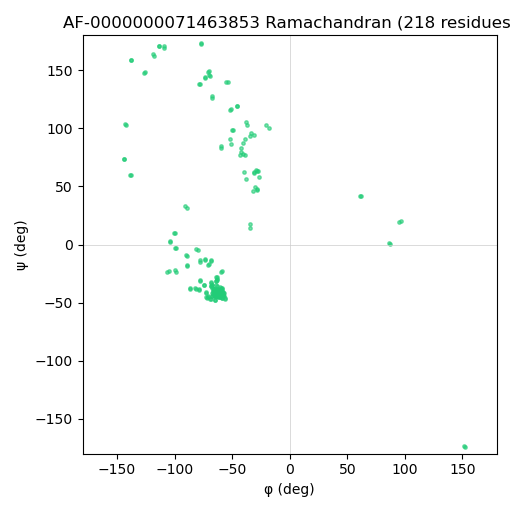N 1
ATOM 1663 C CA . LYS B 1 108 ? -9.297 15.336 6.324 1 93 108 LYS B CA 1
ATOM 1664 C C . LYS B 1 108 ? -8.43 16.25 7.18 1 93 108 LYS B C 1
ATOM 1666 O O . LYS B 1 108 ? -8.391 17.469 6.957 1 93 108 LYS B O 1
ATOM 1671 N N . ILE B 1 109 ? -7.727 15.695 8.117 1 91.75 109 ILE B N 1
ATOM 1672 C CA . ILE B 1 109 ? -6.902 16.469 9.031 1 91.75 109 ILE B CA 1
ATOM 1673 C C . ILE B 1 109 ? -5.648 16.953 8.312 1 91.75 109 ILE B C 1
ATOM 1675 O O . ILE B 1 109 ? -5.184 18.078 8.547 1 91.75 109 ILE B O 1
ATOM 1679 N N . ARG B 1 110 ? -5.109 16.188 7.414 1 89.44 110 ARG B N 1
ATOM 1680 C CA . ARG B 1 110 ? -3.852 16.547 6.762 1 89.44 110 ARG B CA 1
ATOM 1681 C C . ARG B 1 110 ? -4.098 17.375 5.512 1 89.44 110 ARG B C 1
ATOM 1683 O O . ARG B 1 110 ? -3.176 18.016 4.992 1 89.44 110 ARG B O 1
ATOM 1690 N N . GLU B 1 111 ? -5.164 17.469 4.891 1 80.69 111 GLU B N 1
ATOM 1691 C CA . GLU B 1 111 ? -5.504 18.344 3.773 1 80.69 111 GLU B CA 1
ATOM 1692 C C . GLU B 1 111 ? -5.484 19.812 4.203 1 80.69 111 GLU B C 1
ATOM 1694 O O . GLU B 1 111 ? -5.035 20.688 3.451 1 80.69 111 GLU B O 1
#

Sequence (222 aa):
MSYPVTSQPQCASTCYQTQLSDWHTGLTDCCNDMPICLCGTFAPLCLACRISDDFGECCCAPYLPGGLHSLRTGMRERYRIQGSVGHDWASLTFCLPCALCQMARELKIREMSYPVTSQPQCASTCYQTQLSDWHTGLTDCCNDMPICLCGTFAPLCLACRISDDFGECCCAPYLPGGLHSLRTGMRERYRIQGSVGHDWASLTFCLPCALCQMARELKIRE

Organism: Rhinolophus ferrumequinum (NCBI:txid59479)

Secondary structure (DSSP, 8-state):
--------------------B--SS-TT-GGGSHHHHHHHHH-HHHHHHHHHHHHTS-TTGGGSTTHHHHHHHHHHHHTTB---HHHHHHHHHH-HHHHHHHHHHHHHHH-/--------------------B--SS-TT-GGGSHHHHHHHHH-HHHHHHHHHHHHTS-TTGGGSTTHHHHHHHHHHHHTTB---HHHHHHHHHH-HHHHHHHHHHHHHHH-

pLDDT: mean 83.53, std 21.22, range [30.08, 97.31]

Radius of gyration: 21.07 Å; Cα contacts (8 Å, |Δi|>4): 287; chains: 2; bounding box: 70×76×36 Å